Protein AF-A0A7C5JAB8-F1 (afdb_monomer)

Sequence (310 aa):
MENQEQNNRRLWYIRRRGQIEGPFPQGLISRHILLGRIAEDDELSFDLVTWHPRDAFPELVPAVMQGEVTDRQAAERLEAARRWADERTGGDRRQGDGMVAQDRRRGRDRRRGSQSGRPPRTTPEALPDGGAGQGGRRWAWVLIPPALLLGGILVAVMKPGDETAAVIDCDSPPRAGIDWSNCFKEGVDLRGADLRGARMRNMRLTAARLGQARLRGTDLSYSELAVASLAGADLRDGVLVGAGLRGADLRSADLRGANLAYADLRGARLAGADLRGAVLGSAIWTDGRYCAPRSVGSCVFSAPPPRDRL

Structure (mmCIF, N/CA/C/O backbone):
data_AF-A0A7C5JAB8-F1
#
_entry.id   AF-A0A7C5JAB8-F1
#
loop_
_atom_site.group_PDB
_atom_site.id
_atom_site.type_symbol
_atom_site.label_atom_id
_atom_site.label_alt_id
_atom_site.label_comp_id
_atom_site.label_asym_id
_atom_site.label_entity_id
_atom_site.label_seq_id
_atom_site.pdbx_PDB_ins_code
_atom_site.Cartn_x
_atom_site.Cartn_y
_atom_site.Cartn_z
_atom_site.occupancy
_atom_site.B_iso_or_equiv
_atom_site.auth_seq_id
_atom_site.auth_comp_id
_atom_site.auth_asym_id
_atom_site.auth_atom_id
_atom_site.pdbx_PDB_model_num
ATOM 1 N N . MET A 1 1 ? 3.863 27.545 22.869 1.00 47.03 1 MET A N 1
ATOM 2 C CA . MET A 1 1 ? 3.784 26.817 21.580 1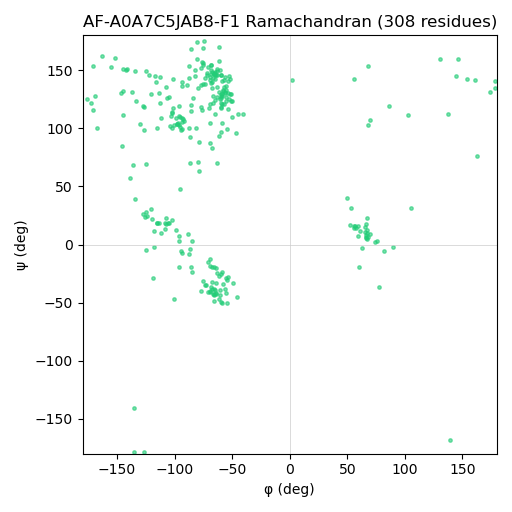.00 47.03 1 MET A CA 1
ATOM 3 C C . MET A 1 1 ? 4.700 25.594 21.560 1.00 47.03 1 MET A C 1
ATOM 5 O O . MET A 1 1 ? 4.272 24.560 21.075 1.00 47.03 1 MET A O 1
ATOM 9 N N . GLU A 1 2 ? 5.875 25.654 22.193 1.00 42.19 2 GLU A N 1
ATOM 10 C CA . GLU A 1 2 ? 6.845 24.544 22.286 1.00 42.19 2 GLU A CA 1
ATOM 11 C C . GLU A 1 2 ? 6.286 23.254 22.936 1.00 42.19 2 GLU A C 1
ATOM 13 O O . GLU A 1 2 ? 6.584 22.151 22.487 1.00 42.19 2 GLU A O 1
ATOM 18 N N . ASN A 1 3 ? 5.379 23.373 23.916 1.00 52.41 3 ASN A N 1
ATOM 19 C CA . ASN A 1 3 ? 4.801 22.216 24.618 1.00 52.41 3 ASN A CA 1
ATOM 20 C C . ASN A 1 3 ? 3.752 21.440 23.785 1.00 52.41 3 ASN A C 1
ATOM 22 O O . ASN A 1 3 ? 3.649 20.224 23.896 1.00 52.41 3 ASN A O 1
ATOM 26 N N . GLN A 1 4 ? 2.994 22.112 22.904 1.00 47.97 4 GLN A N 1
ATOM 27 C CA . GLN A 1 4 ? 2.027 21.435 22.021 1.00 47.97 4 GLN A CA 1
ATOM 28 C C . GLN A 1 4 ? 2.727 20.667 20.899 1.00 47.97 4 GLN A C 1
ATOM 30 O O . GLN A 1 4 ? 2.278 19.591 20.521 1.00 47.97 4 GLN A O 1
ATOM 35 N N . GLU A 1 5 ? 3.841 21.189 20.389 1.00 46.97 5 GLU A N 1
ATOM 36 C CA . GLU A 1 5 ? 4.607 20.548 19.320 1.00 46.97 5 GLU A CA 1
ATOM 37 C C . GLU A 1 5 ? 5.374 19.315 19.826 1.00 46.97 5 GLU A C 1
ATOM 39 O O . GLU A 1 5 ? 5.444 18.304 19.127 1.00 46.97 5 GLU A O 1
ATOM 44 N N . GLN A 1 6 ? 5.866 19.351 21.071 1.00 51.69 6 GLN A N 1
ATOM 45 C CA . GLN A 1 6 ? 6.437 18.179 21.742 1.00 51.69 6 GLN A CA 1
ATOM 46 C C . GLN A 1 6 ? 5.375 17.129 22.093 1.00 51.69 6 GLN A C 1
ATOM 48 O O . GLN A 1 6 ? 5.609 15.941 21.873 1.00 51.69 6 GLN A O 1
ATOM 53 N N . ASN A 1 7 ? 4.192 17.540 22.567 1.00 51.44 7 ASN A N 1
ATOM 54 C CA . ASN A 1 7 ? 3.118 16.594 22.888 1.00 51.44 7 ASN A CA 1
ATOM 55 C C . ASN A 1 7 ? 2.568 15.909 21.623 1.00 51.44 7 ASN A C 1
ATOM 57 O O . ASN A 1 7 ? 2.377 14.701 21.603 1.00 51.44 7 ASN A O 1
ATOM 61 N N . ASN A 1 8 ? 2.448 16.642 20.511 1.00 54.84 8 ASN A N 1
ATOM 62 C CA . ASN A 1 8 ? 1.972 16.092 19.237 1.00 54.84 8 ASN A CA 1
ATOM 63 C C . ASN A 1 8 ? 2.982 15.143 18.551 1.00 54.84 8 ASN A C 1
ATOM 65 O O . ASN A 1 8 ? 2.622 14.406 17.633 1.00 54.84 8 ASN A O 1
ATOM 69 N N . ARG A 1 9 ? 4.250 15.155 18.991 1.00 59.91 9 ARG A N 1
ATOM 70 C CA . ARG A 1 9 ? 5.288 14.181 18.605 1.00 59.91 9 ARG A CA 1
ATOM 71 C C . ARG A 1 9 ? 5.306 12.941 19.495 1.00 59.91 9 ARG A C 1
ATOM 73 O O . ARG A 1 9 ? 6.034 12.000 19.186 1.00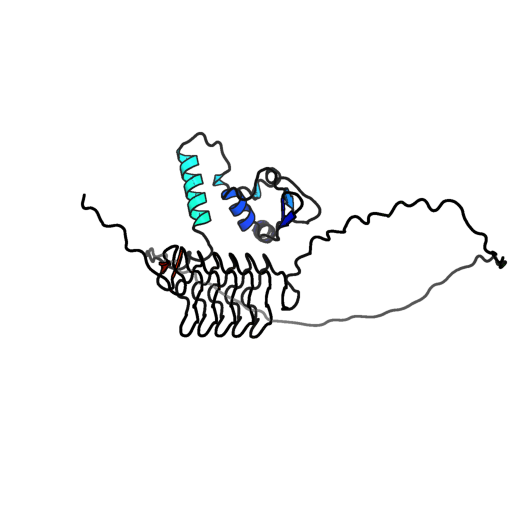 59.91 9 ARG A O 1
ATOM 80 N N . ARG A 1 10 ? 4.539 12.934 20.588 1.00 72.31 10 ARG A N 1
ATOM 81 C CA . ARG A 1 10 ? 4.451 11.789 21.486 1.00 72.31 10 ARG A CA 1
ATOM 82 C C . ARG A 1 10 ? 3.784 10.630 20.753 1.00 72.31 10 ARG A C 1
ATOM 84 O O . ARG A 1 10 ? 2.727 10.781 20.132 1.00 72.31 10 ARG A O 1
ATOM 91 N N . LEU A 1 11 ? 4.462 9.493 20.799 1.00 78.25 11 LEU A N 1
ATOM 92 C CA . LEU A 1 11 ? 4.010 8.240 20.227 1.00 78.25 11 LEU A CA 1
ATOM 93 C C . LEU A 1 11 ? 3.281 7.433 21.297 1.00 78.25 11 LEU A C 1
ATOM 95 O O . LEU A 1 11 ? 3.693 7.414 22.453 1.00 78.25 11 LEU A O 1
ATOM 99 N N . TRP A 1 12 ? 2.194 6.794 20.891 1.00 85.19 12 TRP A N 1
ATOM 100 C CA . TRP A 1 12 ? 1.253 6.118 21.771 1.00 85.19 12 TRP A CA 1
ATOM 101 C C . TRP A 1 12 ? 1.062 4.666 21.354 1.00 85.19 12 TRP A C 1
ATOM 103 O O . TRP A 1 12 ? 1.101 4.334 20.174 1.00 85.19 12 TRP A O 1
ATOM 113 N N . TYR A 1 13 ? 0.795 3.814 22.324 1.00 85.00 13 TYR A N 1
ATOM 114 C CA . TYR A 1 13 ? 0.565 2.390 22.175 1.00 85.00 13 TYR A CA 1
ATOM 115 C C . TYR A 1 13 ? -0.806 2.056 22.749 1.00 85.00 13 TYR A C 1
ATOM 117 O O . TYR A 1 13 ? -1.238 2.677 23.719 1.00 85.00 13 TYR A O 1
ATOM 125 N N . ILE A 1 14 ? -1.478 1.086 22.143 1.00 86.44 14 ILE A N 1
ATOM 126 C CA . ILE A 1 14 ? -2.784 0.578 22.557 1.00 86.44 14 ILE A CA 1
ATOM 127 C C . ILE A 1 14 ? -2.576 -0.862 23.012 1.00 86.44 14 ILE A C 1
ATOM 129 O O . ILE A 1 14 ? -1.968 -1.643 22.286 1.00 86.44 14 ILE A O 1
ATOM 133 N N . ARG A 1 15 ? -3.080 -1.235 24.186 1.00 87.44 15 ARG A N 1
ATOM 134 C CA . ARG A 1 15 ? -3.106 -2.614 24.666 1.00 87.44 15 ARG A CA 1
ATOM 135 C C . ARG A 1 15 ? -4.544 -3.098 24.737 1.00 87.44 15 ARG A C 1
ATOM 137 O O . ARG A 1 15 ? -5.361 -2.522 25.447 1.00 87.44 15 ARG A O 1
ATOM 144 N N . ARG A 1 16 ? -4.830 -4.180 24.014 1.00 84.31 16 ARG A N 1
ATOM 145 C CA . ARG A 1 16 ? -6.141 -4.832 23.960 1.00 84.31 16 ARG A CA 1
ATOM 146 C C . ARG A 1 16 ? -5.965 -6.333 24.102 1.00 84.31 16 ARG A C 1
ATOM 148 O O . ARG A 1 16 ? -5.281 -6.955 23.295 1.00 84.31 16 ARG A O 1
ATOM 155 N N . ARG A 1 17 ? -6.620 -6.938 25.100 1.00 82.12 17 ARG A N 1
ATOM 156 C CA . ARG A 1 17 ? -6.617 -8.404 25.312 1.00 82.12 17 ARG A CA 1
ATOM 157 C C . ARG A 1 17 ? -5.202 -9.013 25.303 1.00 82.12 17 ARG A C 1
ATOM 159 O O . ARG A 1 17 ? -4.983 -10.074 24.728 1.00 82.12 17 ARG A O 1
ATOM 166 N N . GLY A 1 18 ? -4.237 -8.314 25.904 1.00 75.88 18 GLY A N 1
ATOM 167 C CA . GLY A 1 18 ? -2.835 -8.741 25.978 1.00 75.88 18 GLY A CA 1
ATOM 168 C C . GLY A 1 18 ? -1.981 -8.447 24.736 1.00 75.88 18 GLY A C 1
ATOM 169 O O . GLY A 1 18 ? -0.773 -8.642 24.791 1.00 75.88 18 GLY A O 1
ATOM 170 N N . GLN A 1 19 ? -2.557 -7.935 23.646 1.00 70.56 19 GLN A N 1
ATOM 171 C CA . GLN A 1 19 ? -1.809 -7.505 22.460 1.00 70.56 19 GLN A CA 1
ATOM 172 C C . GLN A 1 19 ? -1.500 -6.012 22.536 1.00 70.56 19 GLN A C 1
ATOM 174 O O . GLN A 1 19 ? -2.377 -5.229 22.896 1.00 70.56 19 GLN A O 1
ATOM 179 N N . ILE A 1 20 ? -0.268 -5.628 22.194 1.00 80.12 20 ILE A N 1
ATOM 180 C CA . ILE A 1 20 ? 0.176 -4.231 22.136 1.00 80.12 20 ILE A CA 1
ATOM 181 C C . ILE A 1 20 ? 0.311 -3.811 20.669 1.00 80.12 20 ILE A C 1
ATOM 183 O O . ILE A 1 20 ? 1.023 -4.447 19.896 1.00 80.12 20 ILE A O 1
ATOM 187 N N . GLU A 1 21 ? -0.348 -2.717 20.302 1.00 73.81 21 GLU A N 1
ATOM 188 C CA . GLU A 1 21 ? -0.324 -2.103 18.978 1.00 73.81 21 GLU A CA 1
ATOM 189 C C . GLU A 1 21 ? 0.266 -0.688 19.057 1.00 73.81 21 GLU A C 1
ATOM 191 O O . GLU A 1 21 ? 0.043 0.040 20.023 1.00 73.81 21 GLU A O 1
ATOM 196 N N . GLY A 1 22 ? 1.008 -0.270 18.033 1.00 78.75 22 GLY A N 1
ATOM 197 C CA . GLY A 1 22 ? 1.635 1.052 17.953 1.00 78.75 22 GLY A CA 1
ATOM 198 C C . GLY A 1 22 ? 3.052 0.975 17.379 1.00 78.75 22 GLY A C 1
ATOM 199 O O . GLY A 1 22 ? 3.429 -0.072 16.849 1.00 78.75 22 GLY A O 1
ATOM 200 N N . PRO A 1 23 ? 3.844 2.058 17.468 1.00 76.62 23 PRO A N 1
ATOM 201 C CA . PRO A 1 23 ? 3.477 3.378 17.982 1.00 76.62 23 PRO A CA 1
ATOM 202 C C . PRO A 1 23 ? 2.583 4.181 17.023 1.00 76.62 23 PRO A C 1
ATOM 204 O O . PRO A 1 23 ? 2.788 4.202 15.812 1.00 76.62 23 PRO A O 1
ATOM 207 N N . PHE A 1 24 ? 1.638 4.936 17.571 1.00 77.44 24 PHE A N 1
ATOM 208 C CA . PHE A 1 24 ? 0.733 5.817 16.843 1.00 77.44 24 PHE A CA 1
ATOM 209 C C . PHE A 1 24 ? 0.968 7.283 17.228 1.00 77.44 24 PHE A C 1
ATOM 211 O O . PHE A 1 24 ? 1.133 7.591 18.408 1.00 77.44 24 PHE A O 1
ATOM 218 N N . PRO A 1 25 ? 0.939 8.229 16.274 1.00 77.75 25 PRO A N 1
ATOM 219 C CA . PRO A 1 25 ? 0.939 9.644 16.615 1.00 77.75 25 PRO A CA 1
ATOM 220 C C . PRO A 1 25 ? -0.365 10.000 17.334 1.00 77.75 25 PRO A C 1
ATOM 222 O O . PRO A 1 25 ? -1.429 9.481 16.986 1.00 77.75 25 PRO A O 1
ATOM 225 N N . GLN A 1 26 ? -0.299 10.942 18.276 1.00 81.69 26 GLN A N 1
ATOM 226 C CA . GLN A 1 26 ? -1.448 11.388 19.074 1.00 81.69 26 GLN A CA 1
ATOM 227 C C . GLN A 1 26 ? -2.712 11.651 18.235 1.00 81.69 26 GLN A C 1
ATOM 229 O O . GLN A 1 26 ? -3.791 11.165 18.564 1.00 81.69 26 GLN A O 1
ATOM 234 N N . GLY A 1 27 ? -2.587 12.344 17.097 1.00 78.56 27 GLY A N 1
ATOM 235 C CA . GLY A 1 27 ? -3.735 12.637 16.229 1.00 78.56 27 GLY A CA 1
ATOM 236 C C . GLY A 1 27 ? -4.438 11.397 15.654 1.00 78.56 27 GLY A C 1
ATOM 237 O O . GLY A 1 27 ? -5.638 11.447 15.381 1.00 78.56 27 GLY A O 1
ATOM 238 N N . LEU A 1 28 ? -3.723 10.278 15.486 1.00 77.69 28 LEU A N 1
ATOM 239 C CA . LEU A 1 28 ? -4.319 9.016 15.047 1.00 77.69 28 LEU A CA 1
ATOM 240 C C . LEU A 1 28 ? -5.062 8.324 16.195 1.00 77.69 28 LEU A C 1
ATOM 242 O O . LEU A 1 28 ? -6.171 7.845 15.967 1.00 77.69 28 LEU A O 1
ATOM 246 N N . ILE A 1 29 ? -4.513 8.357 17.415 1.00 85.06 29 ILE A N 1
ATOM 247 C CA . ILE A 1 29 ? -5.204 7.878 18.621 1.00 85.06 29 ILE A CA 1
ATOM 248 C C . ILE A 1 29 ? -6.508 8.646 18.829 1.00 85.06 29 ILE A C 1
ATOM 250 O O . ILE A 1 29 ? -7.571 8.034 18.902 1.00 85.06 29 ILE A O 1
ATOM 254 N N . SER A 1 30 ? -6.462 9.981 18.799 1.00 86.19 30 SER A N 1
ATOM 255 C CA . SER A 1 30 ? -7.660 10.822 18.912 1.00 86.19 30 SER A CA 1
ATOM 256 C C . SER A 1 30 ? -8.710 10.489 17.851 1.00 86.19 30 SER A C 1
ATOM 258 O O . SER A 1 30 ? -9.907 10.454 18.134 1.00 86.19 30 SER A O 1
ATOM 260 N N . ARG A 1 31 ? -8.279 10.187 16.619 1.00 80.62 31 ARG A N 1
ATOM 261 C CA . ARG A 1 31 ? -9.179 9.744 15.547 1.00 80.62 31 ARG A CA 1
ATOM 262 C C . ARG A 1 31 ? -9.750 8.348 15.808 1.00 80.62 31 ARG A C 1
ATOM 264 O O . ARG A 1 31 ? -10.914 8.113 15.504 1.00 80.62 31 ARG A O 1
ATOM 271 N N . HIS A 1 32 ? -8.963 7.409 16.325 1.00 84.50 32 HIS A N 1
ATOM 272 C CA . HIS A 1 32 ? -9.449 6.070 16.667 1.00 84.50 32 HIS A CA 1
ATOM 273 C C . HIS A 1 32 ? -10.465 6.107 17.809 1.00 84.50 32 HIS A C 1
ATOM 275 O O . HIS A 1 32 ? -11.484 5.425 17.708 1.00 84.50 32 HIS A O 1
ATOM 281 N N . ILE A 1 33 ? -10.259 6.967 18.809 1.00 85.94 33 ILE A N 1
ATOM 282 C CA . ILE A 1 33 ? -11.254 7.260 19.850 1.00 85.94 33 ILE A CA 1
ATOM 283 C C . ILE A 1 33 ? -12.531 7.826 19.208 1.00 85.94 33 ILE A C 1
ATOM 285 O O . ILE A 1 33 ? -13.616 7.291 19.427 1.00 85.94 33 ILE A O 1
ATOM 289 N N . LEU A 1 34 ? -12.412 8.836 18.331 1.00 84.62 34 LEU A N 1
ATOM 290 C CA . LEU A 1 34 ? -13.565 9.450 17.649 1.00 84.62 34 LEU A CA 1
ATOM 291 C C . LEU A 1 34 ? -14.429 8.431 16.894 1.00 84.62 34 LEU A C 1
ATOM 293 O O . LEU A 1 34 ? -15.661 8.501 16.915 1.00 84.62 34 LEU A O 1
ATOM 297 N N . LEU A 1 35 ? -13.767 7.498 16.210 1.00 80.38 35 LEU A N 1
ATOM 298 C CA . LEU A 1 35 ? -14.390 6.472 15.378 1.00 80.38 35 LEU A CA 1
ATOM 299 C C . LEU A 1 35 ? -14.820 5.227 16.171 1.00 80.38 35 LEU A C 1
ATOM 301 O O . LEU A 1 35 ? -15.286 4.271 15.559 1.00 80.38 35 LEU A O 1
ATOM 305 N N . GLY A 1 36 ? -14.653 5.213 17.500 1.00 82.31 36 GLY A N 1
ATOM 306 C CA . GLY A 1 36 ? -15.005 4.071 18.353 1.00 82.31 36 GLY A CA 1
ATOM 307 C C . GLY A 1 36 ? -14.142 2.829 18.113 1.00 82.31 36 GLY A C 1
ATOM 308 O O . GLY A 1 36 ? -14.572 1.715 18.384 1.00 82.31 36 GLY A O 1
ATOM 309 N N . ARG A 1 37 ? -12.937 3.006 17.558 1.00 82.12 37 ARG A N 1
ATOM 310 C CA . ARG A 1 37 ? -11.980 1.920 17.291 1.00 82.12 37 ARG A CA 1
ATOM 311 C C . ARG A 1 37 ? -11.114 1.598 18.498 1.00 82.12 37 ARG A C 1
ATOM 313 O O . ARG A 1 37 ? -10.539 0.518 18.514 1.00 82.12 37 ARG A O 1
ATOM 320 N N . ILE A 1 38 ? -11.019 2.526 19.450 1.00 84.94 38 ILE A N 1
ATOM 321 C CA . ILE A 1 38 ? -10.474 2.301 20.791 1.00 84.94 38 ILE A CA 1
ATOM 322 C C . ILE A 1 38 ? -11.672 2.184 21.732 1.00 84.94 38 ILE A C 1
ATOM 324 O O . ILE A 1 38 ? -12.451 3.132 21.875 1.00 84.94 38 ILE A O 1
ATOM 328 N N . ALA A 1 39 ? -11.851 0.992 22.284 1.00 80.44 39 ALA A N 1
ATOM 329 C CA . ALA A 1 39 ? -12.910 0.645 23.212 1.00 80.44 39 ALA A CA 1
ATOM 330 C C . ALA A 1 39 ? -12.626 1.219 24.612 1.00 80.44 39 ALA A C 1
ATOM 332 O O . ALA A 1 39 ? -11.546 1.744 24.876 1.00 80.44 39 ALA A O 1
ATOM 333 N N . GLU A 1 40 ? -13.618 1.161 25.500 1.00 78.19 40 GLU A N 1
ATOM 334 C CA . GLU A 1 40 ? -13.479 1.626 26.892 1.00 78.19 40 GLU A CA 1
ATOM 335 C C . GLU A 1 40 ? -12.443 0.808 27.679 1.00 78.19 40 GLU A C 1
ATOM 337 O O . GLU A 1 40 ? -11.771 1.339 28.557 1.00 78.19 40 GLU A O 1
ATOM 342 N N . ASP A 1 41 ? -12.318 -0.484 27.365 1.00 82.31 41 ASP A N 1
ATOM 343 C CA . ASP A 1 41 ? -11.427 -1.442 28.026 1.00 82.31 41 ASP A CA 1
ATOM 344 C C . ASP A 1 41 ? -10.005 -1.464 27.447 1.00 82.31 41 ASP A C 1
ATOM 346 O O . ASP A 1 41 ? -9.143 -2.173 27.965 1.00 82.31 41 ASP A O 1
ATOM 350 N N . ASP A 1 42 ? -9.748 -0.694 26.389 1.00 86.25 42 ASP A N 1
ATOM 351 C CA . ASP A 1 42 ? -8.407 -0.562 25.836 1.00 86.25 42 ASP A CA 1
ATOM 352 C C . ASP A 1 42 ? -7.540 0.339 26.716 1.00 86.25 42 ASP A C 1
ATOM 354 O O . ASP A 1 42 ? -7.942 1.423 27.153 1.00 86.25 42 ASP A O 1
ATOM 358 N N . GLU A 1 43 ? -6.295 -0.078 26.906 1.00 91.44 43 GLU A N 1
ATOM 359 C CA . GLU A 1 43 ? -5.318 0.688 27.664 1.00 91.44 43 GLU A CA 1
ATOM 360 C C . GLU A 1 43 ? -4.371 1.415 26.717 1.00 91.44 43 GLU A C 1
ATOM 362 O O . GLU A 1 43 ? -3.957 0.892 25.685 1.00 91.44 43 GLU A O 1
ATOM 367 N N . LEU A 1 44 ? -3.999 2.634 27.081 1.00 90.31 44 LEU A N 1
ATOM 368 C CA . LEU A 1 44 ? -3.071 3.468 26.345 1.00 90.31 44 LEU A CA 1
ATOM 369 C C . LEU A 1 44 ? -1.789 3.656 27.154 1.00 90.31 44 LEU A C 1
ATOM 371 O O . LEU A 1 44 ? -1.809 3.779 28.381 1.00 90.31 44 LEU A O 1
ATOM 375 N N . SER A 1 45 ? -0.669 3.704 26.447 1.00 87.00 45 SER A N 1
ATOM 376 C CA . SER A 1 45 ? 0.644 4.000 27.014 1.00 87.00 45 SER A CA 1
ATOM 377 C C . SER A 1 45 ? 1.449 4.848 26.039 1.00 87.00 45 SER A C 1
ATOM 379 O O . SER A 1 45 ? 1.278 4.738 24.830 1.00 87.00 45 SER A O 1
ATOM 381 N N . PHE A 1 46 ? 2.347 5.689 26.536 1.00 83.94 46 PHE A N 1
ATOM 382 C CA . PHE A 1 46 ? 3.330 6.404 25.712 1.00 83.94 46 PHE A CA 1
ATOM 383 C C . PHE A 1 46 ? 4.778 6.027 26.066 1.00 83.94 46 PHE A C 1
ATOM 385 O O . PHE A 1 46 ? 5.711 6.523 25.436 1.00 83.94 46 PHE A O 1
ATOM 392 N N . ASP A 1 47 ? 4.970 5.162 27.066 1.00 81.56 47 ASP A N 1
ATOM 393 C CA . ASP A 1 47 ? 6.270 4.734 27.597 1.00 81.56 47 ASP A CA 1
ATOM 394 C C . ASP A 1 47 ? 6.455 3.202 27.596 1.00 81.56 47 ASP A C 1
ATOM 396 O O . ASP A 1 47 ? 7.542 2.734 27.920 1.00 81.56 47 ASP A O 1
ATOM 400 N N . LEU A 1 48 ? 5.420 2.431 27.221 1.00 75.69 48 LEU A N 1
ATOM 401 C CA . LEU A 1 48 ? 5.329 0.959 27.258 1.00 75.69 48 LEU A CA 1
ATOM 402 C C . LEU A 1 48 ? 5.414 0.323 28.657 1.00 75.69 48 LEU A C 1
ATOM 404 O O . LEU A 1 48 ? 5.246 -0.892 28.787 1.00 75.69 48 LEU A O 1
ATOM 408 N N . VAL A 1 49 ? 5.628 1.119 29.701 1.00 79.94 49 VAL A N 1
ATOM 409 C CA . VAL A 1 49 ? 5.770 0.661 31.089 1.00 79.94 49 VAL A CA 1
ATOM 410 C C . VAL A 1 49 ? 4.465 0.877 31.840 1.00 79.94 49 VAL A C 1
ATOM 412 O O . VAL A 1 49 ? 3.964 -0.030 32.506 1.00 79.94 49 VAL A O 1
ATOM 415 N N . THR A 1 50 ? 3.889 2.065 31.693 1.00 88.31 50 THR A N 1
ATOM 416 C CA . THR A 1 50 ? 2.698 2.495 32.411 1.00 88.31 50 THR A CA 1
ATOM 417 C C . THR A 1 50 ? 1.500 2.452 31.476 1.00 88.31 50 THR A C 1
ATOM 419 O O . THR A 1 50 ? 1.525 3.028 30.388 1.00 88.31 50 THR A O 1
ATOM 422 N N . TRP A 1 51 ? 0.443 1.765 31.900 1.00 89.50 51 TRP A N 1
ATOM 423 C CA . TRP A 1 51 ? -0.767 1.553 31.114 1.00 89.50 51 TRP A CA 1
ATOM 424 C C . TRP A 1 51 ? -1.956 2.138 31.854 1.00 89.50 51 TRP A C 1
ATOM 426 O O . TRP A 1 51 ? -2.153 1.864 33.039 1.00 89.50 51 TRP A O 1
ATOM 436 N N . HIS A 1 52 ? -2.731 2.954 31.153 1.00 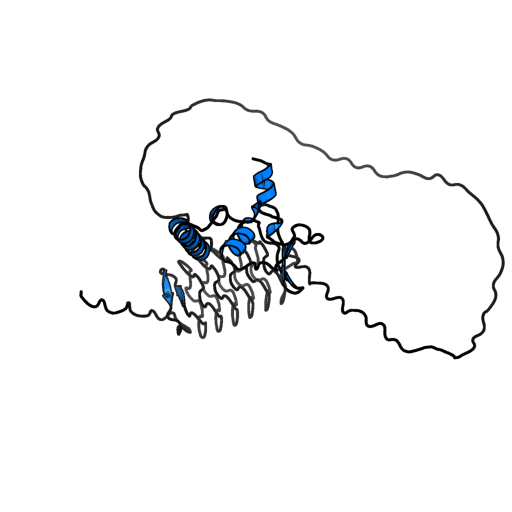91.06 52 HIS A N 1
ATOM 437 C CA . HIS A 1 52 ? -3.901 3.606 31.718 1.00 91.06 52 HIS A CA 1
ATOM 438 C C . HIS A 1 52 ? -5.086 3.497 30.758 1.00 91.06 52 HIS A C 1
ATOM 440 O O . HIS A 1 52 ? -4.881 3.490 29.545 1.00 91.06 52 HIS A O 1
ATOM 446 N N . PRO A 1 53 ? -6.329 3.447 31.261 1.00 89.00 53 PRO A N 1
ATOM 447 C CA . PRO A 1 53 ? -7.505 3.517 30.401 1.00 89.00 53 PRO A CA 1
ATOM 448 C C . PRO A 1 53 ? -7.538 4.849 29.645 1.00 89.00 53 PRO A C 1
ATOM 450 O O . PRO A 1 53 ? -6.953 5.844 30.087 1.00 89.00 53 PRO A O 1
ATOM 453 N N . ARG A 1 54 ? -8.263 4.898 28.522 1.00 82.12 54 ARG A N 1
ATOM 454 C CA . ARG A 1 54 ? -8.352 6.108 27.683 1.00 82.12 54 ARG A CA 1
ATOM 455 C C . ARG A 1 54 ? -8.800 7.364 28.451 1.00 82.12 54 ARG A C 1
ATOM 457 O O . ARG A 1 54 ? -8.368 8.464 28.121 1.00 82.12 54 ARG A O 1
ATOM 464 N N . ASP A 1 55 ? -9.623 7.195 29.486 1.00 82.69 55 ASP A N 1
ATOM 465 C CA . ASP A 1 55 ? -10.182 8.291 30.288 1.00 82.69 55 ASP A CA 1
ATOM 466 C C . ASP A 1 55 ? -9.123 9.000 31.145 1.00 82.69 55 ASP A C 1
ATOM 468 O O . ASP A 1 55 ? -9.318 10.143 31.555 1.00 82.69 55 ASP A O 1
ATOM 472 N N . ALA A 1 56 ? -7.970 8.361 31.373 1.00 85.81 56 ALA A N 1
ATOM 473 C CA . ALA A 1 56 ? -6.829 8.991 32.032 1.00 85.81 56 ALA A CA 1
ATOM 474 C C . ALA A 1 56 ? -6.167 10.083 31.171 1.00 85.81 56 ALA A C 1
ATOM 476 O O . ALA A 1 56 ? -5.353 10.849 31.684 1.00 85.81 56 ALA A O 1
ATOM 477 N N . PHE A 1 57 ? -6.517 10.163 29.881 1.00 86.19 57 PHE A N 1
ATOM 478 C CA . PHE A 1 57 ? -5.924 11.075 28.905 1.00 86.19 57 PHE A CA 1
ATOM 479 C C . PHE A 1 57 ? -6.995 11.934 28.209 1.00 86.19 57 PHE A C 1
ATOM 481 O O . PHE A 1 57 ? -7.258 11.767 27.009 1.00 86.19 57 PHE A O 1
ATOM 488 N N . PRO A 1 58 ? -7.636 12.878 28.923 1.00 81.62 58 PRO A N 1
ATOM 489 C CA . PRO A 1 58 ? -8.675 13.739 28.353 1.00 81.62 58 PRO A CA 1
ATOM 490 C C . PRO A 1 58 ? -8.186 14.569 27.153 1.00 81.62 58 PRO A C 1
ATOM 492 O O . PRO A 1 58 ? -8.981 14.933 26.288 1.00 81.62 58 PRO A O 1
ATOM 495 N N . GLU A 1 59 ? -6.880 14.827 27.040 1.00 81.81 59 GLU A N 1
ATOM 496 C CA . GLU A 1 59 ? -6.254 15.498 25.899 1.00 81.81 59 GLU A CA 1
ATOM 497 C C . GLU A 1 59 ? -6.282 14.688 24.592 1.00 81.81 59 GLU A C 1
ATOM 499 O O . GLU A 1 59 ? -6.095 15.255 23.511 1.00 81.81 59 GLU A O 1
ATOM 504 N N . LEU A 1 60 ? -6.490 13.369 24.666 1.00 81.94 60 LEU A N 1
ATOM 505 C CA . LEU A 1 60 ? -6.642 12.505 23.494 1.00 81.94 60 LEU A CA 1
ATOM 506 C C . LEU A 1 60 ? -8.079 12.490 22.982 1.00 81.94 60 LEU A C 1
ATOM 508 O O . LEU A 1 60 ? -8.294 12.215 21.799 1.00 81.94 60 LEU A O 1
ATOM 512 N N . VAL A 1 61 ? -9.047 12.800 23.843 1.00 82.06 61 VAL A N 1
ATOM 513 C CA . VAL A 1 61 ? -10.468 12.815 23.505 1.00 82.06 61 VAL A CA 1
ATOM 514 C C . VAL A 1 61 ? -10.776 14.089 22.711 1.00 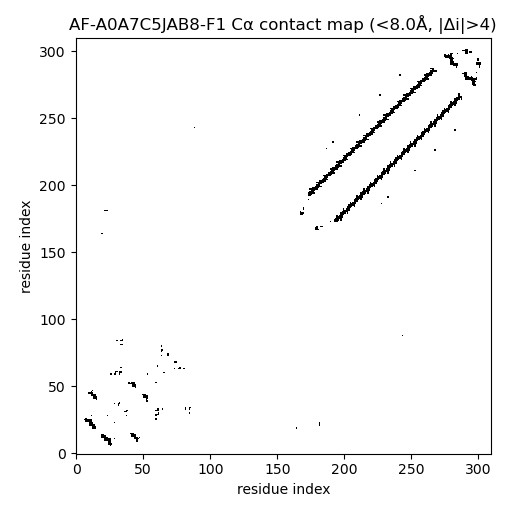82.06 61 VAL A C 1
ATOM 516 O O . VAL A 1 61 ? -10.607 15.192 23.231 1.00 82.06 61 VAL A O 1
ATOM 519 N N . PRO A 1 62 ? -11.237 13.990 21.450 1.00 78.00 62 PRO A N 1
ATOM 520 C CA . PRO A 1 62 ? -11.564 15.165 20.650 1.00 78.00 62 PRO A CA 1
ATOM 521 C C . PRO A 1 62 ? -12.611 16.054 21.326 1.00 78.00 62 PRO A C 1
ATOM 523 O O . PRO A 1 62 ? -13.605 15.553 21.844 1.00 78.00 62 PRO A O 1
ATOM 526 N N . ALA A 1 63 ? -12.458 17.377 21.218 1.00 77.50 63 ALA A N 1
ATOM 527 C CA . ALA A 1 63 ? -13.373 18.345 21.834 1.00 77.50 63 ALA A CA 1
ATOM 528 C C . ALA A 1 63 ? -14.851 18.156 21.434 1.00 77.50 63 ALA A C 1
ATOM 530 O O . ALA A 1 63 ? -15.741 18.438 22.222 1.00 77.50 63 ALA A O 1
ATOM 531 N N . VAL A 1 64 ? -15.131 17.626 20.235 1.00 74.75 64 VAL A N 1
ATOM 532 C CA . VAL A 1 64 ? -16.504 17.313 19.784 1.00 74.75 64 VAL A CA 1
ATOM 533 C C . VAL A 1 64 ? -17.192 16.225 20.623 1.00 74.75 64 VAL A C 1
ATOM 535 O O . VAL A 1 64 ? -18.413 16.128 20.607 1.00 74.75 64 VAL A O 1
ATOM 538 N N . MET A 1 65 ? -16.423 15.411 21.349 1.00 71.62 65 MET A N 1
ATOM 539 C CA . MET A 1 65 ? -16.933 14.402 22.281 1.00 71.62 65 MET A CA 1
ATOM 540 C C . MET A 1 65 ? -17.041 14.921 23.721 1.00 71.62 65 MET A C 1
ATOM 542 O O . MET A 1 65 ? -17.551 14.212 24.580 1.00 71.62 65 MET A O 1
ATOM 546 N N . GLN A 1 66 ? -16.549 16.130 24.002 1.00 69.81 66 GLN A N 1
ATOM 547 C CA . GLN A 1 66 ? -16.560 16.716 25.338 1.00 69.81 66 GLN A CA 1
ATOM 548 C C . GLN A 1 66 ? -17.842 17.551 25.510 1.00 69.81 66 GLN A C 1
ATOM 550 O O . GLN A 1 66 ? -17.967 18.628 24.929 1.00 69.81 66 GLN A O 1
ATOM 555 N N . GLY A 1 67 ? -18.812 17.048 26.281 1.00 64.94 67 GLY A N 1
ATOM 556 C CA . GLY A 1 67 ? -20.069 17.741 26.602 1.00 64.94 67 GLY A CA 1
ATOM 557 C C . GLY A 1 67 ? -21.263 16.792 26.755 1.00 64.94 67 GLY A C 1
ATOM 558 O O . GLY A 1 67 ? -21.233 15.665 26.265 1.00 64.94 67 GLY A O 1
ATOM 559 N N . GLU A 1 68 ? -22.323 17.236 27.438 1.00 57.16 68 GLU A N 1
ATOM 560 C CA . GLU A 1 68 ? -23.563 16.460 27.555 1.00 57.16 68 GLU A CA 1
ATOM 561 C C . GLU A 1 68 ? -24.281 16.396 26.199 1.00 57.16 68 GLU A C 1
ATOM 563 O O . GLU A 1 68 ? -24.642 17.415 25.609 1.00 57.16 68 GLU A O 1
ATOM 568 N N . VAL A 1 69 ? -24.496 15.180 25.693 1.00 56.56 69 VAL A N 1
ATOM 569 C CA . VAL A 1 69 ? -25.259 14.916 24.463 1.00 56.56 69 VAL A CA 1
ATOM 570 C C . VAL A 1 69 ? -26.755 14.987 24.784 1.00 56.56 69 VAL A C 1
ATOM 572 O O . VAL A 1 69 ? -27.473 13.995 24.723 1.00 56.56 69 VAL A O 1
ATOM 575 N N . THR A 1 70 ? -27.224 16.158 25.203 1.00 58.28 70 THR A N 1
ATOM 576 C CA . THR A 1 70 ? -28.644 16.420 25.489 1.00 58.28 70 THR A CA 1
ATOM 577 C C . THR A 1 70 ? -29.356 17.068 24.301 1.00 58.28 70 THR A C 1
ATOM 579 O O . THR A 1 70 ? -30.570 16.932 24.166 1.00 58.28 70 THR A O 1
ATOM 582 N N . ASP A 1 71 ? -28.601 17.663 23.370 1.00 63.25 71 ASP A N 1
ATOM 583 C CA . ASP A 1 71 ? -29.127 18.339 22.184 1.00 63.25 71 ASP A CA 1
ATOM 584 C C . ASP A 1 71 ? -28.894 17.556 20.886 1.00 63.25 71 ASP A C 1
ATOM 586 O O . ASP A 1 71 ? -27.779 17.138 20.562 1.00 63.25 71 ASP A O 1
ATOM 590 N N . ARG A 1 72 ? -29.941 17.480 20.052 1.00 71.69 72 ARG A N 1
ATOM 591 C CA . ARG A 1 72 ? -29.902 16.940 18.677 1.00 71.69 72 ARG A CA 1
ATOM 592 C C . ARG A 1 72 ? -28.750 17.520 17.841 1.00 71.69 72 ARG A C 1
ATOM 594 O O . ARG A 1 72 ? -28.143 16.815 17.041 1.00 71.69 72 ARG A O 1
ATOM 601 N N . GLN A 1 73 ? -28.394 18.782 18.082 1.00 70.19 73 GLN A N 1
ATOM 602 C CA . GLN A 1 73 ? -27.282 19.453 17.406 1.00 70.19 73 GLN A CA 1
ATOM 603 C C . GLN A 1 73 ? -25.904 18.879 17.779 1.00 70.19 73 GLN A C 1
ATOM 605 O O . GLN A 1 73 ? -24.999 18.889 16.948 1.00 70.19 73 GLN A O 1
ATOM 610 N N . ALA A 1 74 ? -25.710 18.388 19.007 1.00 70.00 74 ALA A N 1
ATOM 611 C CA . ALA A 1 74 ? -24.449 17.773 19.425 1.00 70.00 74 ALA A CA 1
ATOM 612 C C . ALA A 1 74 ? -24.246 16.411 18.742 1.00 70.00 74 ALA A C 1
ATOM 614 O O . ALA A 1 74 ? -23.156 16.132 18.239 1.00 70.00 74 ALA A O 1
ATOM 615 N N . ALA A 1 75 ? -25.316 15.615 18.637 1.00 74.94 75 ALA A N 1
ATOM 616 C CA . ALA A 1 75 ? -25.309 14.349 17.904 1.00 74.94 75 ALA A CA 1
ATOM 617 C C . ALA A 1 75 ? -24.988 14.558 16.414 1.00 74.94 75 ALA A C 1
ATOM 619 O O . ALA A 1 75 ? -24.082 13.917 15.882 1.00 74.94 75 ALA A O 1
ATOM 620 N N . GLU A 1 76 ? -25.636 15.531 15.764 1.00 77.69 76 GLU A N 1
ATOM 621 C CA . GLU A 1 76 ? -25.375 15.869 14.358 1.00 77.69 76 GLU A CA 1
ATOM 622 C C . GLU A 1 76 ? -23.916 16.320 14.125 1.00 77.69 76 GLU A C 1
ATOM 624 O O . GLU A 1 76 ? -23.291 15.921 13.136 1.00 77.69 76 GLU A O 1
ATOM 629 N N . ARG A 1 77 ? -23.328 17.100 15.049 1.00 75.75 77 ARG A N 1
ATOM 630 C CA . ARG A 1 77 ? -21.909 17.512 14.991 1.00 75.75 77 ARG A CA 1
ATOM 631 C C . ARG A 1 77 ? -20.955 16.331 15.158 1.00 75.75 77 ARG A C 1
ATOM 633 O O . ARG A 1 77 ? -19.964 16.255 14.431 1.00 75.75 77 ARG A O 1
ATOM 640 N N . LEU A 1 78 ? -21.238 15.416 16.085 1.00 80.00 78 LEU A N 1
ATOM 641 C CA . LEU A 1 78 ? -20.424 14.219 16.303 1.00 80.00 78 LEU A CA 1
ATOM 642 C C . LEU A 1 78 ? -20.481 13.278 15.094 1.00 80.00 78 LEU A C 1
ATOM 644 O O . LEU A 1 78 ? -19.444 12.788 14.647 1.00 80.00 78 LEU A O 1
ATOM 648 N N . GLU A 1 79 ? -21.663 13.066 14.519 1.00 78.75 79 GLU A N 1
ATOM 649 C CA . GLU A 1 79 ? -21.835 12.278 13.295 1.00 78.75 79 GLU A CA 1
ATOM 650 C C . GLU A 1 79 ? -21.133 12.921 12.096 1.00 78.75 79 GLU A C 1
ATOM 652 O O . GLU A 1 79 ? -20.459 12.234 11.330 1.00 78.75 79 GLU A O 1
ATOM 657 N N . ALA A 1 80 ? -21.230 14.244 11.938 1.00 76.62 80 ALA A N 1
ATOM 658 C CA . ALA A 1 80 ? -20.475 14.972 10.922 1.00 76.62 80 ALA A CA 1
ATOM 659 C C . ALA A 1 80 ? -18.957 14.827 11.124 1.00 76.62 80 ALA A C 1
ATOM 661 O O . ALA A 1 80 ? -18.240 14.549 10.164 1.00 76.62 80 ALA A O 1
ATOM 662 N N . ALA A 1 81 ? -18.468 14.937 12.362 1.00 76.62 81 ALA A N 1
ATOM 663 C CA . ALA A 1 81 ? -17.055 14.755 12.683 1.00 76.62 81 ALA A CA 1
ATOM 664 C C . ALA A 1 81 ? -16.575 13.320 12.420 1.00 76.62 81 ALA A C 1
ATOM 666 O O . ALA A 1 81 ? -15.474 13.142 11.905 1.00 76.62 81 ALA A O 1
ATOM 667 N N . ARG A 1 82 ? -17.394 12.304 12.721 1.00 78.81 82 ARG A N 1
ATOM 668 C CA . ARG A 1 82 ? -17.103 10.894 12.417 1.00 78.81 82 ARG A CA 1
ATOM 669 C C . ARG A 1 82 ? -17.064 10.630 10.920 1.00 78.81 82 ARG A C 1
ATOM 671 O O . ARG A 1 82 ? -16.078 10.068 10.459 1.00 78.81 82 ARG A O 1
ATOM 678 N N . ARG A 1 83 ? -18.070 11.090 10.165 1.00 71.38 83 ARG A N 1
ATOM 679 C CA . ARG A 1 83 ? -18.092 10.998 8.694 1.00 71.38 83 ARG A CA 1
ATOM 680 C C . ARG A 1 83 ? -16.844 11.623 8.094 1.00 71.38 83 ARG A C 1
ATOM 682 O O . ARG A 1 83 ? -16.120 10.975 7.357 1.00 71.38 83 ARG A O 1
ATOM 689 N N . TRP A 1 84 ? -16.526 12.841 8.514 1.00 65.25 84 TRP A N 1
ATOM 690 C CA . TRP A 1 84 ? -15.364 13.557 8.013 1.00 65.25 84 TRP A CA 1
ATOM 691 C C . TRP A 1 84 ? -14.040 12.924 8.449 1.00 65.25 84 TRP A C 1
ATOM 693 O O . TRP A 1 84 ? -13.074 12.913 7.696 1.00 65.25 84 TRP A O 1
ATOM 703 N N . ALA A 1 85 ? -13.957 12.386 9.665 1.00 64.50 85 ALA A N 1
ATOM 704 C CA . ALA A 1 85 ? -12.789 11.638 10.100 1.00 64.50 85 ALA A CA 1
ATOM 705 C C . ALA A 1 85 ? -12.615 10.368 9.267 1.00 64.50 85 ALA A C 1
ATOM 707 O O . ALA A 1 85 ? -11.483 10.084 8.882 1.00 64.50 85 ALA A O 1
ATOM 708 N N . ASP A 1 86 ? -13.692 9.646 8.957 1.00 63.19 86 ASP A N 1
ATOM 709 C CA . ASP A 1 86 ? -13.678 8.445 8.119 1.00 63.19 86 ASP A CA 1
ATOM 710 C C . ASP A 1 86 ? -13.309 8.767 6.659 1.00 63.19 86 ASP A C 1
ATOM 712 O O . ASP A 1 86 ? -12.409 8.136 6.114 1.00 63.19 86 ASP A O 1
ATOM 716 N N . GLU A 1 87 ? -13.862 9.849 6.100 1.00 53.59 87 GLU A N 1
ATOM 717 C CA . GLU A 1 87 ? -13.530 10.412 4.777 1.00 53.59 87 GLU A CA 1
ATOM 718 C C . GLU A 1 87 ? -12.078 10.916 4.678 1.00 53.59 87 GLU A C 1
ATOM 720 O O . GLU A 1 87 ? -11.499 10.998 3.594 1.00 53.59 87 GLU A O 1
ATOM 725 N N . ARG A 1 88 ? -11.451 11.262 5.808 1.00 51.28 88 ARG A N 1
ATOM 726 C CA . ARG A 1 88 ? -10.057 11.719 5.876 1.00 51.28 88 ARG A CA 1
ATOM 727 C C . ARG A 1 88 ? -9.066 10.569 5.989 1.00 51.28 88 ARG A C 1
ATOM 729 O O . ARG A 1 88 ? -8.340 10.453 6.977 1.00 51.28 88 ARG A O 1
ATOM 736 N N . THR A 1 89 ? -8.917 9.819 4.911 1.00 44.59 89 THR A N 1
ATOM 737 C CA . THR A 1 89 ? -7.620 9.248 4.527 1.00 44.59 89 THR A CA 1
ATOM 738 C C . THR A 1 89 ? -6.782 10.342 3.846 1.00 44.59 89 THR A C 1
ATOM 740 O O . THR A 1 89 ? -6.881 10.603 2.653 1.00 44.59 89 THR A O 1
ATOM 743 N N . GLY A 1 90 ? -6.032 11.096 4.658 1.00 43.91 90 GLY A N 1
ATOM 744 C CA . GLY A 1 90 ? -4.724 11.698 4.333 1.00 43.91 90 GLY A CA 1
ATOM 745 C C . GLY A 1 90 ? -4.502 12.712 3.186 1.00 43.91 90 GLY A C 1
ATOM 746 O O . GLY A 1 90 ? -3.495 13.411 3.255 1.00 43.91 90 GLY A O 1
ATOM 747 N N . GLY A 1 91 ? -5.357 12.856 2.162 1.00 43.31 91 GLY A N 1
ATOM 748 C CA . GLY A 1 91 ? -4.941 13.490 0.889 1.00 43.31 91 GLY A CA 1
ATOM 749 C C . GLY A 1 91 ? -5.647 14.773 0.417 1.00 43.31 91 GLY A C 1
ATOM 750 O O . GLY A 1 91 ? -5.020 15.598 -0.254 1.00 43.31 91 GLY A O 1
ATOM 751 N N . ASP A 1 92 ? -6.917 14.999 0.757 1.00 42.53 92 ASP A N 1
ATOM 752 C CA . ASP A 1 92 ? -7.749 16.013 0.072 1.00 42.53 92 ASP A CA 1
ATOM 753 C C . ASP A 1 92 ? -7.810 17.392 0.768 1.00 42.53 92 ASP A C 1
ATOM 755 O O . ASP A 1 92 ? -8.869 17.982 0.937 1.00 42.53 92 ASP A O 1
ATOM 759 N N . ARG A 1 93 ? -6.662 17.970 1.171 1.00 45.56 93 ARG A N 1
ATOM 760 C CA . ARG A 1 93 ? -6.581 19.420 1.529 1.00 45.56 93 ARG A CA 1
ATOM 761 C C . ARG A 1 93 ? -5.772 20.287 0.573 1.00 45.56 93 ARG A C 1
ATOM 763 O O . ARG A 1 93 ? -5.476 21.434 0.899 1.00 45.56 93 ARG A O 1
ATOM 770 N N . ARG A 1 94 ? -5.372 19.785 -0.591 1.00 47.66 94 ARG A N 1
ATOM 771 C CA . ARG A 1 94 ? -4.702 20.635 -1.584 1.00 47.66 94 ARG A CA 1
ATOM 772 C C . ARG A 1 94 ? -5.250 20.379 -2.975 1.00 47.66 94 ARG A C 1
ATOM 774 O O . ARG A 1 94 ? -4.532 19.823 -3.798 1.00 47.66 94 ARG A O 1
ATOM 781 N N . GLN A 1 95 ? -6.505 20.776 -3.196 1.00 44.69 95 GLN A N 1
ATOM 782 C CA . GLN A 1 95 ? -6.976 21.474 -4.403 1.00 44.69 95 GLN A CA 1
ATOM 783 C C . GLN A 1 95 ? -8.491 21.748 -4.332 1.00 44.69 95 GLN A C 1
ATOM 785 O O . GLN A 1 95 ? -9.254 20.861 -3.966 1.00 44.69 95 GLN A O 1
ATOM 790 N N . GLY A 1 96 ? -8.873 22.980 -4.693 1.00 34.25 96 GLY A N 1
ATOM 791 C CA . GLY A 1 96 ? -10.238 23.531 -4.737 1.00 34.25 96 GLY A CA 1
ATOM 792 C C . GLY A 1 96 ? -10.518 24.435 -3.528 1.00 34.25 96 GLY A C 1
ATOM 793 O O . GLY A 1 96 ? -10.531 23.953 -2.406 1.00 34.25 96 GLY A O 1
ATOM 794 N N . ASP A 1 97 ? -10.687 25.750 -3.612 1.00 33.28 97 ASP A N 1
ATOM 795 C CA . ASP A 1 97 ? -10.873 26.646 -4.747 1.00 33.28 97 ASP A CA 1
ATOM 796 C C . ASP A 1 97 ? -10.415 28.056 -4.354 1.00 33.28 97 ASP A C 1
ATOM 798 O O . ASP A 1 97 ? -10.438 28.442 -3.182 1.00 33.28 97 ASP A O 1
ATOM 802 N N . GLY A 1 98 ? -9.992 28.833 -5.349 1.00 38.06 98 GLY A N 1
ATOM 803 C CA . GLY A 1 98 ? -9.743 30.254 -5.179 1.00 38.06 98 GLY A CA 1
ATOM 804 C C . GLY A 1 98 ? -11.045 30.998 -4.901 1.00 38.06 98 GLY A C 1
ATOM 805 O O . GLY A 1 98 ? -11.933 31.035 -5.746 1.00 38.06 98 GLY A O 1
ATOM 806 N N . MET A 1 99 ? -11.110 31.682 -3.761 1.00 29.64 99 MET A N 1
ATOM 807 C CA . MET A 1 99 ? -11.946 32.865 -3.629 1.00 29.64 99 MET A CA 1
ATOM 808 C C . MET A 1 99 ? -11.093 34.013 -3.104 1.00 29.64 99 MET A C 1
ATOM 810 O O . MET A 1 99 ? -10.449 33.947 -2.059 1.00 29.64 99 MET A O 1
ATOM 814 N N . VAL A 1 100 ? -11.038 35.038 -3.942 1.00 33.56 100 VAL A N 1
ATOM 815 C CA . VAL A 1 100 ? -10.315 36.291 -3.788 1.00 33.56 100 VAL A CA 1
ATOM 816 C C . VAL A 1 100 ? -10.895 37.084 -2.617 1.00 33.56 100 VAL A C 1
ATOM 818 O O . VAL A 1 100 ? -12.066 37.445 -2.641 1.00 33.56 100 VAL A O 1
ATOM 821 N N . ALA A 1 101 ? -10.053 37.455 -1.657 1.00 32.81 101 ALA A N 1
ATOM 822 C CA . ALA A 1 101 ? -10.197 38.706 -0.919 1.00 32.81 101 ALA A CA 1
ATOM 823 C C . ALA A 1 101 ? -8.793 39.236 -0.610 1.00 32.81 101 ALA A C 1
ATOM 825 O O . ALA A 1 101 ? -7.998 38.614 0.089 1.00 32.81 101 ALA A O 1
ATOM 826 N N . GLN A 1 102 ? -8.472 40.351 -1.256 1.00 36.66 102 GLN A N 1
ATOM 827 C CA . GLN A 1 102 ? -7.190 41.037 -1.204 1.00 36.66 102 GLN A CA 1
ATOM 828 C C . GLN A 1 102 ? -6.903 41.533 0.216 1.00 36.66 102 GLN A C 1
ATOM 830 O O . GLN A 1 102 ? -7.683 42.321 0.742 1.00 36.66 102 GLN A O 1
ATOM 835 N N . ASP A 1 103 ? -5.740 41.193 0.772 1.00 32.47 103 ASP A N 1
ATOM 836 C CA . ASP A 1 103 ? -5.122 42.032 1.797 1.00 32.47 103 ASP A CA 1
ATOM 837 C C . ASP A 1 103 ? -3.796 42.584 1.269 1.00 32.47 103 ASP A C 1
ATOM 839 O O . ASP A 1 103 ? -2.763 41.915 1.184 1.00 32.47 103 ASP A O 1
ATOM 843 N N . ARG A 1 104 ? -3.858 43.843 0.828 1.00 40.09 104 ARG A N 1
ATOM 844 C CA . ARG A 1 104 ? -2.686 44.685 0.622 1.00 40.09 104 ARG A CA 1
ATOM 845 C C . ARG A 1 104 ? -2.303 45.260 1.978 1.00 40.09 104 ARG A C 1
ATOM 847 O O . ARG A 1 104 ? -2.804 46.321 2.340 1.00 40.09 104 ARG A O 1
ATOM 854 N N . ARG A 1 105 ? -1.292 44.691 2.634 1.00 38.97 105 ARG A N 1
ATOM 855 C CA . ARG A 1 105 ? -0.440 45.475 3.539 1.00 38.97 105 ARG A CA 1
ATOM 856 C C . ARG A 1 105 ? 1.032 45.250 3.243 1.00 38.97 105 ARG A C 1
ATOM 858 O O . ARG A 1 105 ? 1.639 44.236 3.559 1.00 38.97 105 ARG A O 1
ATOM 865 N N . ARG A 1 106 ? 1.582 46.276 2.590 1.00 35.81 106 ARG A N 1
ATOM 866 C CA . ARG A 1 106 ? 3.006 46.587 2.511 1.00 35.81 106 ARG A CA 1
ATOM 867 C C . ARG A 1 106 ? 3.558 46.709 3.933 1.00 35.81 106 ARG A C 1
ATOM 869 O O . ARG A 1 106 ? 3.055 47.513 4.709 1.00 35.81 106 ARG A O 1
ATOM 876 N N . GLY A 1 107 ? 4.623 45.974 4.222 1.00 33.31 107 GLY A N 1
ATOM 877 C CA . GLY A 1 107 ? 5.407 46.095 5.446 1.00 33.31 107 GLY A CA 1
ATOM 878 C C . GLY A 1 107 ? 6.866 45.807 5.133 1.00 33.31 107 GLY A C 1
ATOM 879 O O . GLY A 1 107 ? 7.319 44.674 5.191 1.00 33.31 107 GLY A O 1
ATOM 880 N N . ARG A 1 108 ? 7.554 46.854 4.690 1.00 36.03 108 ARG A N 1
ATOM 881 C CA . ARG A 1 108 ? 8.995 46.941 4.458 1.00 36.03 108 ARG A CA 1
ATOM 882 C C . ARG A 1 108 ? 9.688 47.098 5.812 1.00 36.03 108 ARG A C 1
ATOM 884 O O . ARG A 1 108 ? 9.200 47.899 6.595 1.00 36.03 108 ARG A O 1
ATOM 891 N N . ASP A 1 109 ? 10.800 46.391 6.013 1.00 36.97 109 ASP A N 1
ATOM 892 C CA . ASP A 1 109 ? 11.994 46.747 6.813 1.00 36.97 109 ASP A CA 1
ATOM 893 C C . ASP A 1 109 ? 12.572 45.497 7.495 1.00 36.97 109 ASP A C 1
ATOM 895 O O . ASP A 1 109 ? 11.827 44.633 7.929 1.00 36.97 109 ASP A O 1
ATOM 899 N N . ARG A 1 110 ? 13.876 45.290 7.686 1.00 35.19 110 ARG A N 1
ATOM 900 C CA . ARG A 1 110 ? 15.150 45.767 7.116 1.00 35.19 110 ARG A CA 1
ATOM 901 C C . ARG A 1 110 ? 16.213 45.034 7.953 1.00 35.19 110 ARG A C 1
ATOM 903 O O . ARG A 1 110 ? 16.094 45.074 9.169 1.00 35.19 110 ARG A O 1
ATOM 910 N N . ARG A 1 111 ? 17.310 44.582 7.316 1.00 33.91 111 ARG A N 1
ATOM 911 C CA . ARG A 1 111 ? 18.669 44.402 7.909 1.00 33.91 111 ARG A CA 1
ATOM 912 C C . ARG A 1 111 ? 18.792 43.276 8.962 1.00 33.91 111 ARG A C 1
ATOM 914 O O . ARG A 1 111 ? 17.837 42.953 9.634 1.00 33.91 111 ARG A O 1
ATOM 921 N N . ARG A 1 112 ? 19.930 42.627 9.226 1.00 31.47 112 ARG A N 1
ATOM 922 C CA . ARG A 1 112 ? 21.339 42.594 8.765 1.00 31.47 112 ARG A CA 1
ATOM 923 C C . ARG A 1 112 ? 21.907 41.376 9.539 1.00 31.47 112 ARG A C 1
ATOM 925 O O . ARG A 1 112 ? 21.641 41.259 10.722 1.00 31.47 112 ARG A O 1
ATOM 932 N N . GLY A 1 113 ? 22.445 40.344 8.893 1.00 31.22 113 GLY A N 1
ATOM 933 C CA . GLY A 1 113 ? 23.885 40.166 8.692 1.00 31.22 113 GLY A CA 1
ATOM 934 C C . GLY A 1 113 ? 24.654 39.831 9.981 1.00 31.22 113 GLY A C 1
ATOM 935 O O . GLY A 1 113 ? 24.900 40.743 10.755 1.00 31.22 113 GLY A O 1
ATOM 936 N N . SER A 1 114 ? 25.101 38.578 10.148 1.00 34.38 114 SER A N 1
ATOM 937 C CA . SER A 1 114 ? 26.460 38.260 10.628 1.00 34.38 114 SER A CA 1
ATOM 938 C C . SER A 1 114 ? 26.785 36.766 10.472 1.00 34.38 114 SER A C 1
ATOM 940 O O . SER A 1 114 ? 26.040 35.902 10.921 1.00 34.38 114 SER A O 1
ATOM 942 N N . GLN A 1 115 ? 27.930 36.509 9.837 1.00 36.28 115 GLN A N 1
ATOM 943 C CA . GLN A 1 115 ? 28.753 35.288 9.864 1.00 36.28 115 GLN A CA 1
ATOM 944 C C . GLN A 1 115 ? 29.240 35.061 11.324 1.00 36.28 115 GLN A C 1
ATOM 946 O O . GLN A 1 115 ? 29.086 35.960 12.143 1.00 36.28 115 GLN A O 1
ATOM 951 N N . SER A 1 116 ? 29.844 33.983 11.819 1.00 32.44 116 SER A N 1
ATOM 952 C CA . SER A 1 116 ? 30.649 32.850 11.343 1.00 32.44 116 SER A CA 1
ATOM 953 C C . SER A 1 116 ? 30.760 31.895 12.560 1.00 32.44 116 SER A C 1
ATOM 955 O O . SER A 1 116 ? 30.608 32.341 13.692 1.00 32.44 116 SER A O 1
ATOM 957 N N . GLY A 1 117 ? 30.943 30.585 12.398 1.00 32.47 117 GLY A N 1
ATOM 958 C CA . GLY A 1 117 ? 32.226 29.981 12.781 1.00 32.47 117 GLY A CA 1
ATOM 959 C C . GLY A 1 117 ? 32.054 28.643 13.526 1.00 32.47 117 GLY A C 1
ATOM 960 O O . GLY A 1 117 ? 31.541 28.593 14.635 1.00 32.47 117 GLY A O 1
ATOM 961 N N . ARG A 1 118 ? 32.474 27.550 12.878 1.00 36.44 118 ARG A N 1
ATOM 962 C CA . ARG A 1 118 ? 33.028 26.313 13.488 1.00 36.44 118 ARG A CA 1
ATOM 963 C C . ARG A 1 118 ? 34.519 26.573 13.834 1.00 36.44 118 ARG A C 1
ATOM 965 O O . ARG A 1 118 ? 35.003 27.583 13.317 1.00 36.44 118 ARG A O 1
ATOM 972 N N . PRO A 1 119 ? 35.319 25.699 14.509 1.00 46.34 119 PRO A N 1
ATOM 973 C CA . PRO A 1 119 ? 35.143 24.337 15.091 1.00 46.34 119 PRO A CA 1
ATOM 974 C C . PRO A 1 119 ? 35.789 24.276 16.530 1.00 46.34 119 PRO A C 1
ATOM 976 O O . PRO A 1 119 ? 35.738 25.316 17.180 1.00 46.34 119 PRO A O 1
ATOM 979 N N . PRO A 1 120 ? 36.496 23.225 17.046 1.00 45.81 120 PRO A N 1
ATOM 980 C CA . PRO A 1 120 ? 36.494 21.758 16.860 1.00 45.81 120 PRO A CA 1
ATOM 981 C C . PRO A 1 120 ? 36.362 20.928 18.177 1.00 45.81 120 PRO A C 1
ATOM 983 O O . PRO A 1 120 ? 36.263 21.449 19.281 1.00 45.81 120 PRO A O 1
ATOM 986 N N . ARG A 1 121 ? 36.384 19.595 17.999 1.00 43.91 121 ARG A N 1
ATOM 987 C CA . ARG A 1 121 ? 36.496 18.503 18.989 1.00 43.91 121 ARG A CA 1
ATOM 988 C C . ARG A 1 121 ? 37.820 18.509 19.768 1.00 43.91 121 ARG A C 1
ATOM 990 O O . ARG A 1 121 ? 38.855 18.737 19.151 1.00 43.91 121 ARG A O 1
ATOM 997 N N . THR A 1 122 ? 37.788 18.015 21.009 1.00 36.84 122 THR A N 1
ATOM 998 C CA . THR A 1 122 ? 38.903 17.296 21.658 1.00 36.84 122 THR A CA 1
ATOM 999 C C . THR A 1 122 ? 38.377 16.209 22.609 1.00 36.84 122 THR A C 1
ATOM 1001 O O . THR A 1 122 ? 37.496 16.448 23.430 1.00 36.84 122 THR A O 1
ATOM 1004 N N . THR A 1 123 ? 38.910 14.996 22.463 1.00 40.97 123 THR A N 1
ATOM 1005 C CA . THR A 1 123 ? 39.039 13.973 23.515 1.00 40.97 123 THR A CA 1
ATOM 1006 C C . THR A 1 123 ? 40.261 14.302 24.381 1.00 40.97 123 THR A C 1
ATOM 1008 O O . THR A 1 123 ? 41.143 15.039 23.930 1.00 40.97 123 THR A O 1
ATOM 1011 N N . PRO A 1 124 ? 40.337 13.770 25.612 1.00 42.59 124 PRO A N 1
ATOM 1012 C CA . PRO A 1 124 ? 41.501 12.928 25.918 1.00 42.59 124 PRO A CA 1
ATOM 1013 C C . PRO A 1 124 ? 41.209 11.690 26.788 1.00 42.59 124 PRO A C 1
ATOM 1015 O O . PRO A 1 124 ? 40.314 11.673 27.631 1.00 42.59 124 PRO A O 1
ATOM 1018 N N . GLU A 1 125 ? 42.036 10.671 26.552 1.00 35.91 125 GLU A N 1
ATOM 1019 C CA . GLU A 1 125 ? 42.235 9.435 27.312 1.00 35.91 125 GLU A CA 1
ATOM 1020 C C . GLU A 1 125 ? 42.958 9.638 28.660 1.00 35.91 125 GLU A C 1
ATOM 1022 O O . GLU A 1 125 ? 43.861 10.460 28.768 1.00 35.91 125 GLU A O 1
ATOM 1027 N N . ALA A 1 126 ? 42.558 8.783 29.612 1.00 36.38 126 ALA A N 1
ATOM 1028 C CA . ALA A 1 126 ? 43.331 7.935 30.540 1.00 36.38 126 ALA A CA 1
ATOM 1029 C C . ALA A 1 126 ? 44.402 8.484 31.515 1.00 36.38 126 ALA A C 1
ATOM 1031 O O . ALA A 1 126 ? 45.258 9.281 31.150 1.00 36.38 126 ALA A O 1
ATOM 1032 N N . LEU A 1 127 ? 44.395 7.842 32.708 1.00 34.94 127 LEU A N 1
ATOM 1033 C CA . LEU A 1 127 ? 45.476 7.483 33.672 1.00 34.94 127 LEU A CA 1
ATOM 1034 C C . LEU A 1 127 ? 45.136 7.897 35.132 1.00 34.94 127 LEU A C 1
ATOM 1036 O O . LEU A 1 127 ? 44.405 8.866 35.318 1.00 34.94 127 LEU A O 1
ATOM 1040 N N . PRO A 1 128 ? 45.762 7.312 36.181 1.00 46.22 128 PRO A N 1
ATOM 1041 C CA . PRO A 1 128 ? 45.990 5.886 36.464 1.00 46.22 128 PRO A CA 1
ATOM 1042 C C . PRO A 1 128 ? 45.700 5.486 37.943 1.00 46.22 128 PRO A C 1
ATOM 1044 O O . PRO A 1 128 ? 45.298 6.301 38.767 1.00 46.22 128 PRO A O 1
ATOM 1047 N N . ASP A 1 129 ? 45.933 4.195 38.213 1.00 40.28 129 ASP A N 1
ATOM 1048 C CA . ASP A 1 129 ? 46.164 3.435 39.460 1.00 40.28 129 ASP A CA 1
ATOM 1049 C C . ASP A 1 129 ? 46.133 4.088 40.857 1.00 40.28 129 ASP A C 1
ATOM 1051 O O . ASP A 1 129 ? 46.769 5.101 41.145 1.00 40.28 129 ASP A O 1
ATOM 1055 N N . GLY A 1 130 ? 45.571 3.315 41.796 1.00 35.50 130 GLY A N 1
ATOM 1056 C CA . GLY A 1 130 ? 45.815 3.424 43.235 1.00 35.50 130 GLY A CA 1
ATOM 1057 C C . GLY A 1 130 ? 45.267 2.209 43.991 1.00 35.50 130 GLY A C 1
ATOM 1058 O O . GLY A 1 130 ? 44.067 2.109 44.224 1.00 35.50 130 GLY A O 1
ATOM 1059 N N . GLY A 1 131 ? 46.146 1.266 44.341 1.00 32.97 131 GLY A N 1
ATOM 1060 C CA . GLY A 1 131 ? 45.819 0.058 45.104 1.00 32.97 131 GLY A CA 1
ATOM 1061 C C . GLY A 1 131 ? 45.825 0.234 46.629 1.00 32.97 131 GLY A C 1
ATOM 1062 O O . GLY A 1 131 ? 46.317 1.230 47.144 1.00 32.97 131 GLY A O 1
ATOM 1063 N N . ALA A 1 132 ? 45.294 -0.780 47.324 1.00 36.62 132 ALA A N 1
ATOM 1064 C CA . ALA A 1 132 ? 45.554 -1.249 48.704 1.00 36.62 132 ALA A CA 1
ATOM 1065 C C . ALA A 1 132 ? 44.341 -2.114 49.109 1.00 36.62 132 ALA A C 1
ATOM 1067 O O . ALA A 1 132 ? 43.220 -1.775 48.761 1.00 36.62 132 ALA A O 1
ATOM 1068 N N . GLY A 1 133 ? 44.387 -3.231 49.828 1.00 33.22 133 GLY A N 1
ATOM 1069 C CA . GLY A 1 133 ? 45.397 -4.005 50.540 1.00 33.22 133 GLY A CA 1
ATOM 1070 C C . GLY A 1 133 ? 44.603 -5.121 51.253 1.00 33.22 133 GLY A C 1
ATOM 1071 O O . GLY A 1 133 ? 43.505 -4.882 51.734 1.00 33.22 133 GLY A O 1
ATOM 1072 N N . GLN A 1 134 ? 45.028 -6.379 51.133 1.00 34.34 134 GLN A N 1
ATOM 1073 C CA . GLN A 1 134 ? 45.596 -7.177 52.231 1.00 34.34 134 GLN A CA 1
ATOM 1074 C C . GLN A 1 134 ? 44.565 -7.924 53.109 1.00 34.34 134 GLN A C 1
ATOM 1076 O O . GLN A 1 134 ? 43.743 -7.330 53.792 1.00 34.34 134 GLN A O 1
ATOM 1081 N N . GLY A 1 135 ? 44.668 -9.259 53.134 1.00 35.12 135 GLY A N 1
ATOM 1082 C CA . GLY A 1 135 ? 43.919 -10.115 54.060 1.00 35.12 135 GLY A CA 1
ATOM 1083 C C . GLY A 1 135 ? 43.890 -11.575 53.619 1.00 35.12 135 GLY A C 1
ATOM 1084 O O . GLY A 1 135 ? 42.906 -12.043 53.061 1.00 35.12 135 GLY A O 1
ATOM 1085 N N . GLY A 1 136 ? 45.001 -12.289 53.807 1.00 34.91 136 GLY A N 1
ATOM 1086 C CA . GLY A 1 136 ? 45.124 -13.689 53.409 1.00 34.91 136 GLY A CA 1
ATOM 1087 C C . GLY A 1 136 ? 44.413 -14.671 54.342 1.00 34.91 136 GLY A C 1
ATOM 1088 O O . GLY A 1 136 ? 44.261 -14.411 55.532 1.00 34.91 136 GLY A O 1
ATOM 1089 N N . ARG A 1 137 ? 44.091 -15.853 53.802 1.00 42.47 137 ARG A N 1
ATOM 1090 C CA . ARG A 1 137 ? 44.293 -17.164 54.446 1.00 42.47 137 ARG A CA 1
ATOM 1091 C C . ARG A 1 137 ? 44.009 -18.294 53.450 1.00 42.47 137 ARG A C 1
ATOM 1093 O O . ARG A 1 137 ? 42.900 -18.453 52.961 1.00 42.47 137 ARG A O 1
ATOM 1100 N N . ARG A 1 138 ? 45.066 -19.052 53.140 1.00 41.34 138 ARG A N 1
ATOM 1101 C CA . ARG A 1 138 ? 45.045 -20.357 52.448 1.00 41.34 138 ARG A CA 1
ATOM 1102 C C . ARG A 1 138 ? 44.386 -21.385 53.393 1.00 41.34 138 ARG A C 1
ATOM 1104 O O . ARG A 1 138 ? 44.272 -21.108 54.583 1.00 41.34 138 ARG A O 1
ATOM 1111 N N . TRP A 1 139 ? 43.776 -22.461 52.917 1.00 36.09 139 TRP A N 1
ATOM 1112 C CA . TRP A 1 139 ? 44.233 -23.870 52.854 1.00 36.09 139 TRP A CA 1
ATOM 1113 C C . TRP A 1 139 ? 42.882 -24.642 52.841 1.00 36.09 139 TRP A C 1
ATOM 1115 O O . TRP A 1 139 ? 41.964 -24.207 53.522 1.00 36.09 139 TRP A O 1
ATOM 1125 N N . ALA A 1 140 ? 42.587 -25.739 52.158 1.00 35.31 140 ALA A N 1
ATOM 1126 C CA . ALA A 1 140 ? 43.293 -26.686 51.321 1.00 35.31 140 ALA A CA 1
ATOM 1127 C C . ALA A 1 140 ? 42.214 -27.455 50.522 1.00 35.31 140 ALA A C 1
ATOM 1129 O O . ALA A 1 140 ? 41.037 -27.464 50.882 1.00 35.31 140 ALA A O 1
ATOM 1130 N N . TRP A 1 141 ? 42.635 -28.101 49.440 1.00 41.22 141 TRP A N 1
ATOM 1131 C CA . TRP A 1 141 ? 41.830 -28.996 48.617 1.00 41.22 141 TRP A CA 1
ATOM 1132 C C . TRP A 1 141 ? 41.278 -30.177 49.424 1.00 41.22 141 TRP A C 1
ATOM 1134 O O . TRP A 1 141 ? 42.049 -30.892 50.060 1.00 41.22 141 TRP A O 1
ATOM 1144 N N . VAL A 1 142 ? 39.970 -30.429 49.330 1.00 47.12 142 VAL A N 1
ATOM 1145 C CA . VAL A 1 142 ? 39.366 -31.712 49.715 1.00 47.12 142 VAL A CA 1
ATOM 1146 C C . VAL A 1 142 ? 38.552 -32.231 48.535 1.00 47.12 142 VAL A C 1
ATOM 1148 O O . VAL A 1 142 ? 37.631 -31.582 48.045 1.00 47.12 142 VAL A O 1
ATOM 1151 N N . LEU A 1 143 ? 38.975 -33.398 48.063 1.00 41.56 143 LEU A N 1
ATOM 1152 C CA . LEU A 1 143 ? 38.365 -34.220 47.026 1.00 41.56 143 LEU A CA 1
ATOM 1153 C C . LEU A 1 143 ? 36.958 -34.661 47.465 1.00 41.56 143 LEU A C 1
ATOM 1155 O O . LEU A 1 143 ? 36.804 -35.191 48.562 1.00 41.56 143 LEU A O 1
ATOM 1159 N N . ILE A 1 144 ? 35.948 -34.498 46.606 1.00 45.16 144 ILE A N 1
ATOM 1160 C CA . ILE A 1 144 ? 34.607 -35.073 46.805 1.00 45.16 144 ILE A CA 1
ATOM 1161 C C . ILE A 1 144 ? 34.493 -36.327 45.923 1.00 45.16 144 ILE A C 1
ATOM 1163 O O . ILE A 1 144 ? 34.576 -36.190 44.700 1.00 45.16 144 ILE A O 1
ATOM 1167 N N . PRO A 1 145 ? 34.301 -37.537 46.484 1.00 48.34 145 PRO A N 1
ATOM 1168 C CA . PRO A 1 145 ? 33.942 -38.714 45.704 1.00 48.34 145 PRO A CA 1
ATOM 1169 C C . PRO A 1 145 ? 32.409 -38.834 45.532 1.00 48.34 145 PRO A C 1
ATOM 1171 O O . PRO A 1 145 ? 31.652 -38.333 46.366 1.00 48.34 145 PRO A O 1
ATOM 1174 N N . PRO A 1 146 ? 31.933 -39.486 44.453 1.00 54.03 146 PRO A N 1
ATOM 1175 C CA . PRO A 1 146 ? 30.540 -39.448 44.016 1.00 54.03 146 PRO A CA 1
ATOM 1176 C C . PRO A 1 146 ? 29.697 -40.552 44.676 1.00 54.03 146 PRO A C 1
ATOM 1178 O O . PRO A 1 146 ? 30.117 -41.705 44.732 1.00 54.03 146 PRO A O 1
ATOM 1181 N N . ALA A 1 147 ? 28.478 -40.226 45.114 1.00 41.94 147 ALA A N 1
ATOM 1182 C CA . ALA A 1 147 ? 27.477 -41.216 45.510 1.00 41.94 147 ALA A CA 1
ATOM 1183 C C . ALA A 1 147 ? 26.063 -40.750 45.129 1.00 41.94 147 ALA A C 1
ATOM 1185 O O . ALA A 1 147 ? 25.672 -39.604 45.329 1.00 41.94 147 ALA A O 1
ATOM 1186 N N . LEU A 1 148 ? 25.355 -41.682 44.506 1.00 47.09 148 LEU A N 1
ATOM 1187 C CA . LEU A 1 148 ? 24.103 -41.588 43.769 1.00 47.09 148 LEU A CA 1
ATOM 1188 C C . LEU A 1 148 ? 22.842 -41.434 44.644 1.00 47.09 148 LEU A C 1
ATOM 1190 O O . LEU A 1 148 ? 22.762 -41.994 45.729 1.00 47.09 148 LEU A O 1
ATOM 1194 N N . LEU A 1 149 ? 21.821 -40.827 44.019 1.00 45.78 149 LEU A N 1
ATOM 1195 C CA . LEU A 1 149 ? 20.380 -41.122 44.134 1.00 45.78 149 LEU A CA 1
ATOM 1196 C C . LEU A 1 149 ? 19.664 -40.830 45.464 1.00 45.78 149 LEU A C 1
ATOM 1198 O O . LEU A 1 149 ? 19.643 -41.669 46.355 1.00 45.78 149 LEU A O 1
ATOM 1202 N N . LEU A 1 150 ? 18.901 -39.728 45.493 1.00 43.88 150 LEU A N 1
ATOM 1203 C CA . LEU A 1 150 ? 17.476 -39.711 45.879 1.00 43.88 150 LEU A CA 1
ATOM 1204 C C . LEU A 1 150 ? 16.889 -38.299 45.703 1.00 43.88 150 LEU A C 1
ATOM 1206 O O . LEU A 1 150 ? 17.395 -37.337 46.269 1.00 43.88 150 LEU A O 1
ATOM 1210 N N . GLY A 1 151 ? 15.791 -38.186 44.946 1.00 41.38 151 GLY A N 1
ATOM 1211 C CA . GLY A 1 151 ? 14.887 -37.031 45.044 1.00 41.38 151 GLY A CA 1
ATOM 1212 C C . GLY A 1 151 ? 14.927 -35.992 43.920 1.00 41.38 151 GLY A C 1
ATOM 1213 O O . GLY A 1 151 ? 14.652 -34.826 44.173 1.00 41.38 151 GLY A O 1
ATOM 1214 N N . GLY A 1 152 ? 15.216 -36.374 42.676 1.00 44.16 152 GLY A N 1
ATOM 1215 C CA . GLY A 1 152 ? 14.958 -35.508 41.520 1.00 44.16 152 GLY A CA 1
ATOM 1216 C C . GLY A 1 152 ? 13.483 -35.552 41.120 1.00 44.16 152 GLY A C 1
ATOM 1217 O O . GLY A 1 152 ? 13.148 -36.168 40.112 1.00 44.16 152 GLY A O 1
ATOM 1218 N N . ILE A 1 153 ? 12.596 -34.968 41.931 1.00 53.06 153 ILE A N 1
ATOM 1219 C CA . ILE A 1 153 ? 11.194 -34.770 41.551 1.00 53.06 153 ILE A CA 1
ATOM 1220 C C . ILE A 1 153 ? 11.154 -33.904 40.293 1.00 53.06 153 ILE A C 1
ATOM 1222 O O . ILE A 1 153 ? 11.637 -32.774 40.249 1.00 53.06 153 ILE A O 1
ATOM 1226 N N . LEU A 1 154 ? 10.542 -34.492 39.274 1.00 48.47 154 LEU A N 1
ATOM 1227 C CA . LEU A 1 154 ? 10.046 -33.870 38.069 1.00 48.47 154 LEU A CA 1
ATOM 1228 C C . LEU A 1 154 ? 9.086 -32.727 38.433 1.00 48.47 154 LEU A C 1
ATOM 1230 O O . LEU A 1 154 ? 7.906 -32.956 38.672 1.00 48.47 154 LEU A O 1
ATOM 1234 N N . VAL A 1 155 ? 9.562 -31.489 38.403 1.00 51.72 155 VAL A N 1
ATOM 1235 C CA . VAL A 1 155 ? 8.735 -30.386 37.916 1.00 51.72 155 VAL A CA 1
ATOM 1236 C C . VAL A 1 155 ? 9.557 -29.711 36.845 1.00 51.72 155 VAL A C 1
ATOM 1238 O O . VAL A 1 155 ? 10.480 -28.943 37.110 1.00 51.72 155 VAL A O 1
ATOM 1241 N N . ALA A 1 156 ? 9.232 -30.092 35.612 1.00 45.47 156 ALA A N 1
ATOM 1242 C CA . ALA A 1 156 ? 9.516 -29.304 34.439 1.00 45.47 156 ALA A CA 1
ATOM 1243 C C . ALA A 1 156 ? 9.236 -27.845 34.795 1.00 45.47 156 ALA A C 1
ATOM 1245 O O . ALA A 1 156 ? 8.089 -27.470 35.042 1.00 45.47 156 ALA A O 1
ATOM 1246 N N . VAL A 1 157 ? 10.289 -27.033 34.848 1.00 47.75 157 VAL A N 1
ATOM 1247 C CA . VAL A 1 157 ? 10.129 -25.595 34.715 1.00 47.75 157 VAL A CA 1
ATOM 1248 C C . VAL A 1 157 ? 9.531 -25.434 33.327 1.00 47.75 157 VAL A C 1
ATOM 1250 O O . VAL A 1 157 ? 10.244 -25.442 32.322 1.00 47.75 157 VAL A O 1
ATOM 1253 N N . MET A 1 158 ? 8.195 -25.384 33.278 1.00 47.38 158 MET A N 1
ATOM 1254 C CA . MET A 1 158 ? 7.474 -24.615 32.287 1.00 47.38 158 MET A CA 1
ATOM 1255 C C . MET A 1 158 ? 8.182 -23.272 32.293 1.00 47.38 158 MET A C 1
ATOM 1257 O O . MET A 1 158 ? 7.949 -22.435 33.162 1.00 47.38 158 MET A O 1
ATOM 1261 N N . LYS A 1 159 ? 9.125 -23.101 31.366 1.00 48.62 159 LYS A N 1
ATOM 1262 C CA . LYS A 1 159 ? 9.468 -21.767 30.928 1.00 48.62 159 LYS A CA 1
ATOM 1263 C C . LYS A 1 159 ? 8.117 -21.195 30.512 1.00 48.62 159 LYS A C 1
ATOM 1265 O O . LYS A 1 159 ? 7.508 -21.800 29.622 1.00 48.62 159 LYS A O 1
ATOM 1270 N N . PRO A 1 160 ? 7.594 -20.133 31.154 1.00 44.56 160 PRO A N 1
ATOM 1271 C CA . PRO A 1 160 ? 6.588 -19.355 30.461 1.00 44.56 160 PRO A CA 1
ATOM 1272 C C . PRO A 1 160 ? 7.213 -19.079 29.097 1.00 44.56 160 PRO A C 1
ATOM 1274 O O . PRO A 1 160 ? 8.383 -18.686 29.027 1.00 44.56 160 PRO A O 1
ATOM 1277 N N . GLY A 1 161 ? 6.513 -19.473 28.031 1.00 44.03 161 GLY A N 1
ATOM 1278 C CA . GLY A 1 161 ? 6.886 -19.047 26.699 1.00 44.03 161 GLY A CA 1
ATOM 1279 C C . GLY A 1 161 ? 7.033 -17.548 26.821 1.00 44.03 161 GLY A C 1
ATOM 1280 O O . GLY A 1 161 ? 6.060 -16.866 27.131 1.00 44.03 161 GLY A O 1
ATOM 1281 N N . ASP A 1 162 ? 8.273 -17.085 26.742 1.00 43.03 162 ASP A N 1
ATOM 1282 C CA . ASP A 1 162 ? 8.587 -15.678 26.682 1.00 43.03 162 ASP A CA 1
ATOM 1283 C C . ASP A 1 162 ? 8.039 -15.280 25.313 1.00 43.03 162 ASP A C 1
ATOM 1285 O O . ASP A 1 162 ? 8.728 -15.345 24.291 1.00 43.03 162 ASP A O 1
ATOM 1289 N N . GLU A 1 163 ? 6.729 -15.016 25.269 1.00 51.03 163 GLU A N 1
ATOM 1290 C CA . GLU A 1 163 ? 6.071 -14.240 24.235 1.00 51.03 163 GLU A CA 1
ATOM 1291 C C . GLU A 1 163 ? 6.683 -12.849 24.355 1.00 51.03 163 GLU A C 1
ATOM 1293 O O . GLU A 1 163 ? 6.075 -11.896 24.834 1.00 51.03 163 GLU A O 1
ATOM 1298 N N . THR A 1 164 ? 7.958 -12.758 23.976 1.00 52.84 164 THR A N 1
ATOM 1299 C CA . THR A 1 164 ? 8.626 -11.508 23.702 1.00 52.84 164 THR A CA 1
ATOM 1300 C C . THR A 1 164 ? 7.806 -10.919 22.577 1.00 52.84 164 THR A C 1
ATOM 1302 O O . THR A 1 164 ? 7.896 -11.337 21.422 1.00 52.84 164 THR A O 1
ATOM 1305 N N . ALA A 1 165 ? 6.888 -10.028 22.954 1.00 51.69 165 ALA A N 1
ATOM 1306 C CA . ALA A 1 165 ? 6.151 -9.199 22.031 1.00 51.69 165 ALA A CA 1
ATOM 1307 C C . ALA A 1 165 ? 7.187 -8.675 21.041 1.00 51.69 165 ALA A C 1
ATOM 1309 O O . ALA A 1 165 ? 8.140 -8.005 21.445 1.00 51.69 165 ALA A O 1
ATOM 1310 N N . ALA A 1 166 ? 7.087 -9.117 19.786 1.00 59.47 166 ALA A N 1
ATOM 1311 C CA . ALA A 1 166 ? 8.095 -8.834 18.785 1.00 59.47 166 ALA A CA 1
ATOM 1312 C C . ALA A 1 166 ? 8.195 -7.314 18.661 1.00 59.47 166 ALA A C 1
ATOM 1314 O O . ALA A 1 166 ? 7.295 -6.670 18.125 1.00 59.47 166 ALA A O 1
ATOM 1315 N N . VAL A 1 167 ? 9.254 -6.736 19.225 1.00 68.50 167 VAL A N 1
ATOM 1316 C CA . VAL A 1 167 ? 9.485 -5.298 19.159 1.00 68.50 167 VAL A CA 1
ATOM 1317 C C . VAL A 1 167 ? 9.708 -4.972 17.688 1.00 68.50 167 VAL A C 1
ATOM 1319 O O . VAL A 1 167 ? 10.675 -5.438 17.084 1.00 68.50 167 VAL A O 1
ATOM 1322 N N . ILE A 1 168 ? 8.770 -4.232 17.095 1.00 82.12 168 ILE A N 1
ATOM 1323 C CA . ILE A 1 168 ? 8.859 -3.801 15.702 1.00 82.12 168 ILE A CA 1
ATOM 1324 C C . ILE A 1 168 ? 9.988 -2.776 15.615 1.00 82.12 168 ILE A C 1
ATOM 1326 O O . ILE A 1 168 ? 9.842 -1.627 16.028 1.00 82.12 168 ILE A O 1
ATOM 1330 N N . ASP A 1 169 ? 11.124 -3.205 15.077 1.00 87.50 169 ASP A N 1
ATOM 1331 C CA . ASP A 1 169 ? 12.240 -2.325 14.768 1.00 87.50 169 ASP A CA 1
ATOM 1332 C C . ASP A 1 169 ? 12.064 -1.745 13.362 1.00 87.50 169 ASP A C 1
ATOM 1334 O O . ASP A 1 169 ? 12.352 -2.384 12.343 1.00 87.50 169 ASP A O 1
ATOM 1338 N N . CYS A 1 170 ? 11.588 -0.502 13.309 1.00 89.06 170 CYS A N 1
ATOM 1339 C CA . CYS A 1 170 ? 11.424 0.207 12.052 1.00 89.06 170 CYS A CA 1
ATOM 1340 C C . CYS A 1 170 ? 12.759 0.495 11.354 1.00 89.06 170 CYS A C 1
ATOM 1342 O O . CYS A 1 170 ? 12.730 0.734 10.154 1.00 89.06 170 CYS A O 1
ATOM 1344 N N . ASP A 1 171 ? 13.911 0.475 12.024 1.00 91.62 171 ASP A N 1
ATOM 1345 C CA . ASP A 1 171 ? 15.210 0.798 11.413 1.00 91.62 171 ASP A CA 1
ATOM 1346 C C . ASP A 1 171 ? 15.981 -0.428 10.920 1.00 91.62 171 ASP A C 1
ATOM 1348 O O . ASP A 1 171 ? 16.984 -0.291 10.212 1.00 91.62 171 ASP A O 1
ATOM 1352 N N . SER A 1 172 ? 15.460 -1.625 11.196 1.00 92.06 172 SER A N 1
ATOM 1353 C CA . SER A 1 172 ? 15.962 -2.870 10.628 1.00 92.06 172 SER A CA 1
ATOM 1354 C C . SER A 1 172 ? 16.069 -2.785 9.096 1.00 92.06 172 SER A C 1
ATOM 1356 O O . SER A 1 172 ? 15.199 -2.198 8.449 1.00 92.06 172 SER A O 1
ATOM 1358 N N . PRO A 1 173 ? 17.111 -3.375 8.480 1.00 94.69 173 PRO A N 1
ATOM 1359 C CA . PRO A 1 173 ? 17.304 -3.343 7.031 1.00 94.69 173 PRO A CA 1
ATOM 1360 C C . PRO A 1 173 ? 16.232 -4.159 6.281 1.00 94.69 173 PRO A C 1
ATOM 1362 O O . PRO A 1 173 ? 15.682 -5.114 6.838 1.00 94.69 173 PRO A O 1
ATOM 1365 N N . PRO A 1 174 ? 15.947 -3.837 5.001 1.00 96.12 174 PRO A N 1
ATOM 1366 C CA . PRO A 1 174 ? 14.961 -4.558 4.198 1.00 96.12 174 PRO A CA 1
ATOM 1367 C C . PRO A 1 174 ? 15.327 -6.035 4.050 1.00 96.12 174 PRO A C 1
ATOM 1369 O O . PRO A 1 174 ? 16.426 -6.374 3.608 1.00 96.12 174 PRO A O 1
ATOM 1372 N N . ARG A 1 175 ? 14.376 -6.913 4.372 1.00 97.06 175 ARG A N 1
ATOM 1373 C CA . ARG A 1 175 ? 14.480 -8.360 4.156 1.00 97.06 175 ARG A CA 1
ATOM 1374 C C . ARG A 1 175 ? 13.100 -8.982 3.963 1.00 97.06 175 ARG A C 1
ATOM 1376 O O . ARG A 1 175 ? 12.091 -8.432 4.403 1.00 97.06 175 ARG A O 1
ATOM 1383 N N . ALA A 1 176 ? 13.064 -10.175 3.376 1.00 97.00 176 ALA A N 1
ATOM 1384 C CA . ALA A 1 176 ? 11.839 -10.958 3.268 1.00 97.00 176 ALA A CA 1
ATOM 1385 C C . ALA A 1 176 ? 11.236 -11.253 4.659 1.00 97.00 176 ALA A C 1
ATOM 1387 O O . ALA A 1 176 ? 11.959 -11.518 5.627 1.00 97.00 176 ALA A O 1
ATOM 1388 N N . GLY A 1 177 ? 9.907 -11.188 4.753 1.00 93.69 177 GLY A N 1
ATOM 1389 C CA . GLY A 1 177 ? 9.145 -11.453 5.975 1.00 93.69 177 GLY A CA 1
ATOM 1390 C C . GLY A 1 177 ? 9.351 -10.440 7.104 1.00 93.69 177 GLY A C 1
ATOM 1391 O O . GLY A 1 177 ? 8.978 -10.734 8.239 1.00 93.69 177 GLY A O 1
ATOM 1392 N N . ILE A 1 178 ? 9.978 -9.287 6.841 1.00 95.25 178 ILE A N 1
ATOM 1393 C CA . ILE A 1 178 ? 10.143 -8.247 7.861 1.00 95.25 178 ILE A CA 1
ATOM 1394 C C . ILE A 1 178 ? 8.788 -7.686 8.294 1.00 95.25 178 ILE A C 1
ATOM 1396 O O . ILE A 1 178 ? 7.865 -7.588 7.486 1.00 95.25 178 ILE A O 1
ATOM 1400 N N . ASP A 1 179 ? 8.679 -7.324 9.567 1.00 94.25 179 ASP A N 1
ATOM 1401 C CA . ASP A 1 179 ? 7.536 -6.592 10.092 1.00 94.25 179 ASP A CA 1
ATOM 1402 C C . ASP A 1 179 ? 7.915 -5.123 10.266 1.00 94.25 179 ASP A C 1
ATOM 1404 O O . ASP A 1 179 ? 8.772 -4.789 11.078 1.00 94.25 179 ASP A O 1
ATOM 1408 N N . TRP A 1 180 ? 7.287 -4.271 9.467 1.00 94.56 180 TRP A N 1
ATOM 1409 C CA . TRP A 1 180 ? 7.335 -2.814 9.534 1.00 94.56 180 TRP A CA 1
ATOM 1410 C C . TRP A 1 180 ? 5.922 -2.229 9.646 1.00 94.56 180 TRP A C 1
ATOM 1412 O O . TRP A 1 180 ? 5.649 -1.117 9.178 1.00 94.56 180 TRP A O 1
ATOM 1422 N N . SER A 1 181 ? 4.992 -2.991 10.222 1.00 87.88 181 SER A N 1
ATOM 1423 C CA . SER A 1 181 ? 3.636 -2.507 10.457 1.00 87.88 181 SER A CA 1
ATOM 1424 C C . SER A 1 181 ? 3.679 -1.235 11.311 1.00 87.88 181 SER A C 1
ATOM 1426 O O . SER A 1 181 ? 4.419 -1.160 12.287 1.00 87.88 181 SER A O 1
ATOM 1428 N N . ASN A 1 182 ? 2.899 -0.222 10.931 1.00 82.19 182 ASN A N 1
ATOM 1429 C CA . ASN A 1 182 ? 2.839 1.101 11.572 1.00 82.19 182 ASN A CA 1
ATOM 1430 C C . ASN A 1 182 ? 4.114 1.966 11.470 1.00 82.19 182 ASN A C 1
ATOM 1432 O O . ASN A 1 182 ? 4.173 3.035 12.077 1.00 82.19 182 ASN A O 1
ATOM 1436 N N . CYS A 1 183 ? 5.125 1.567 10.693 1.00 86.81 183 CYS A N 1
ATOM 1437 C CA . CYS A 1 183 ? 6.347 2.359 10.548 1.00 86.81 183 CYS A CA 1
ATOM 1438 C C . CYS A 1 183 ? 6.175 3.593 9.641 1.00 86.81 183 CYS A C 1
ATOM 1440 O O . CYS A 1 183 ? 5.348 3.641 8.724 1.00 86.81 183 CYS A O 1
ATOM 1442 N N . PHE A 1 184 ? 7.047 4.585 9.850 1.00 89.88 184 PHE A N 1
ATOM 1443 C CA . PHE A 1 184 ? 7.108 5.826 9.074 1.00 89.88 184 PHE A CA 1
ATOM 1444 C C . PHE A 1 184 ? 8.401 5.871 8.253 1.00 89.88 184 PHE A C 1
ATOM 1446 O O . PHE A 1 184 ? 9.484 6.042 8.807 1.00 89.88 184 PHE A O 1
ATOM 1453 N N . LYS A 1 185 ? 8.301 5.716 6.928 1.00 91.19 185 LYS A N 1
ATOM 1454 C CA . LYS A 1 185 ? 9.439 5.741 5.993 1.00 91.19 185 LYS A CA 1
ATOM 1455 C C . LYS A 1 185 ? 9.104 6.522 4.717 1.00 91.19 185 LYS A C 1
ATOM 1457 O O . LYS A 1 185 ? 9.187 6.007 3.603 1.00 91.19 185 LYS A O 1
ATOM 1462 N N . GLU A 1 186 ? 8.719 7.784 4.875 1.00 89.69 186 GLU A N 1
ATOM 1463 C CA . GLU A 1 186 ? 8.453 8.672 3.737 1.00 89.69 186 GLU A CA 1
ATOM 1464 C C . GLU A 1 186 ? 9.727 8.907 2.911 1.00 89.69 186 GLU A C 1
ATOM 1466 O O . GLU A 1 186 ? 10.809 9.132 3.452 1.00 89.69 186 GLU A O 1
ATOM 1471 N N . GLY A 1 187 ? 9.613 8.836 1.585 1.00 89.88 187 GLY A N 1
ATOM 1472 C CA . GLY A 1 187 ? 10.725 9.100 0.667 1.00 89.88 187 GLY A CA 1
ATOM 1473 C C . GLY A 1 187 ? 11.871 8.080 0.689 1.00 89.88 187 GLY A C 1
ATOM 1474 O O . GLY A 1 187 ? 12.883 8.310 0.020 1.00 89.88 187 GLY A O 1
ATOM 1475 N N . VAL A 1 188 ? 11.735 6.971 1.429 1.00 96.06 188 VAL A N 1
ATOM 1476 C CA . VAL A 1 188 ? 12.781 5.946 1.560 1.00 96.06 188 VAL A CA 1
ATOM 1477 C C . VAL A 1 188 ? 13.157 5.341 0.206 1.00 96.06 188 VAL A C 1
ATOM 1479 O O . VAL A 1 188 ? 12.312 5.188 -0.679 1.00 96.06 188 VAL A O 1
ATOM 1482 N N . ASP A 1 189 ? 14.431 4.989 0.039 1.00 97.69 189 ASP A N 1
ATOM 1483 C CA . ASP A 1 189 ? 14.917 4.273 -1.137 1.00 97.69 189 ASP A CA 1
ATOM 1484 C C . ASP A 1 189 ? 14.992 2.768 -0.864 1.00 97.69 189 ASP A C 1
ATOM 1486 O O . ASP A 1 189 ? 15.808 2.302 -0.074 1.00 97.69 189 ASP A O 1
ATOM 1490 N N . LEU A 1 190 ? 14.105 2.023 -1.515 1.00 97.31 190 LEU A N 1
ATOM 1491 C CA . LEU A 1 190 ? 13.949 0.571 -1.446 1.00 97.31 190 LEU A CA 1
ATOM 1492 C C . LEU A 1 190 ? 13.961 -0.037 -2.861 1.00 97.31 190 LEU A 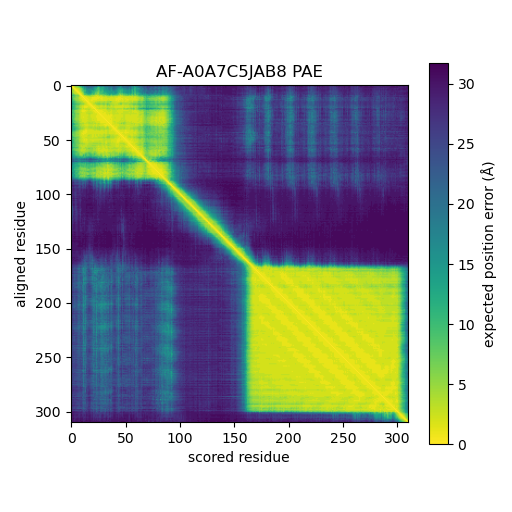C 1
ATOM 1494 O O . LEU A 1 190 ? 13.364 -1.089 -3.105 1.00 97.31 190 LEU A O 1
ATOM 1498 N N . ARG A 1 191 ? 14.610 0.630 -3.827 1.00 98.38 191 ARG A N 1
ATOM 1499 C CA . ARG A 1 191 ? 14.702 0.140 -5.210 1.00 98.38 191 ARG A CA 1
ATOM 1500 C C . ARG A 1 191 ? 15.369 -1.233 -5.245 1.00 98.38 191 ARG A C 1
ATOM 1502 O O . ARG A 1 191 ? 16.445 -1.419 -4.686 1.00 98.38 191 ARG A O 1
ATOM 1509 N N . GLY A 1 192 ? 14.723 -2.194 -5.902 1.00 97.25 192 GLY A N 1
ATOM 1510 C CA . GLY A 1 192 ? 15.213 -3.572 -5.997 1.00 97.25 192 GLY A CA 1
ATOM 1511 C C . GLY A 1 192 ? 15.250 -4.351 -4.675 1.00 97.25 192 GLY A C 1
ATOM 1512 O O . GLY A 1 192 ? 15.748 -5.477 -4.667 1.00 97.25 192 GLY A O 1
ATOM 1513 N N . ALA A 1 193 ? 14.742 -3.792 -3.569 1.00 97.94 193 ALA A N 1
ATOM 1514 C CA . ALA A 1 193 ? 14.779 -4.444 -2.264 1.00 97.94 193 ALA A CA 1
ATOM 1515 C C . ALA A 1 193 ? 13.963 -5.746 -2.255 1.00 97.94 193 ALA A C 1
ATOM 1517 O O . ALA A 1 193 ? 12.922 -5.850 -2.911 1.00 97.94 193 ALA A O 1
ATOM 1518 N N . ASP A 1 194 ? 14.425 -6.733 -1.486 1.00 98.25 194 ASP A N 1
ATOM 1519 C CA . ASP A 1 194 ? 13.690 -7.975 -1.256 1.00 98.25 194 ASP A CA 1
ATOM 1520 C C . ASP A 1 194 ? 12.853 -7.871 0.018 1.00 98.25 194 ASP A C 1
ATOM 1522 O O . ASP A 1 194 ? 13.377 -7.917 1.129 1.00 98.25 194 ASP A O 1
ATOM 1526 N N . LEU A 1 195 ? 11.546 -7.723 -0.166 1.00 98.12 195 LEU A N 1
ATOM 1527 C CA . LEU A 1 195 ? 10.548 -7.556 0.886 1.00 98.12 195 LEU A CA 1
ATOM 1528 C C . LEU A 1 195 ? 9.435 -8.603 0.745 1.00 98.12 195 LEU A C 1
ATOM 1530 O O . LEU A 1 195 ? 8.318 -8.390 1.203 1.00 98.12 195 LEU A O 1
ATOM 1534 N N . ARG A 1 196 ? 9.708 -9.746 0.101 1.00 98.50 196 ARG A N 1
ATOM 1535 C CA . ARG A 1 196 ? 8.708 -10.809 -0.098 1.00 98.50 196 ARG A CA 1
ATOM 1536 C C . ARG A 1 196 ? 8.088 -11.224 1.234 1.00 98.50 196 ARG A C 1
ATOM 1538 O O . ARG A 1 196 ? 8.812 -11.498 2.188 1.00 98.50 196 ARG A O 1
ATOM 1545 N N . GLY A 1 197 ? 6.760 -11.272 1.302 1.00 95.94 197 GLY A N 1
ATOM 1546 C CA . GLY A 1 197 ? 6.033 -11.630 2.523 1.00 95.94 197 GLY A CA 1
ATOM 1547 C C . GLY A 1 197 ? 6.173 -10.641 3.687 1.00 95.94 197 GLY A C 1
ATOM 1548 O O . GLY A 1 197 ? 5.810 -10.988 4.808 1.00 95.94 197 GLY A O 1
ATOM 1549 N N . ALA A 1 198 ? 6.733 -9.444 3.473 1.00 97.38 198 ALA A N 1
ATOM 1550 C CA . ALA A 1 198 ? 6.843 -8.445 4.530 1.00 97.38 198 ALA A CA 1
ATOM 1551 C C . ALA A 1 198 ? 5.459 -7.963 4.993 1.00 97.38 198 ALA A C 1
ATOM 1553 O O . ALA A 1 198 ? 4.542 -7.776 4.186 1.00 97.38 198 ALA A O 1
ATOM 1554 N N . ARG A 1 199 ? 5.329 -7.735 6.301 1.00 95.88 199 ARG A N 1
ATOM 1555 C CA . ARG A 1 199 ? 4.149 -7.155 6.945 1.00 95.88 199 ARG A CA 1
ATOM 1556 C C . ARG A 1 199 ? 4.394 -5.662 7.102 1.00 95.88 199 ARG A C 1
ATOM 1558 O O . ARG A 1 199 ? 5.262 -5.246 7.853 1.00 95.88 199 ARG A O 1
ATOM 1565 N N . MET A 1 200 ? 3.682 -4.859 6.331 1.00 95.00 200 MET A N 1
ATOM 1566 C CA . MET A 1 200 ? 3.860 -3.411 6.213 1.00 95.00 200 MET A CA 1
ATOM 1567 C C . MET A 1 200 ? 2.498 -2.715 6.280 1.00 95.00 200 MET A C 1
ATOM 1569 O O . MET A 1 200 ? 2.243 -1.783 5.520 1.00 95.00 200 MET A O 1
ATOM 1573 N N . ARG A 1 201 ? 1.596 -3.196 7.148 1.00 85.44 201 ARG A N 1
ATOM 1574 C CA . ARG A 1 201 ? 0.248 -2.636 7.327 1.00 85.44 201 ARG A CA 1
ATOM 1575 C C . ARG A 1 201 ? 0.331 -1.238 7.921 1.00 85.44 201 ARG A C 1
ATOM 1577 O O . ARG A 1 201 ? 1.151 -1.006 8.808 1.00 85.44 201 ARG A O 1
ATOM 1584 N N . ASN A 1 202 ? -0.555 -0.339 7.495 1.00 79.81 202 ASN A N 1
ATOM 1585 C CA . ASN A 1 202 ? -0.662 1.019 8.038 1.00 79.81 202 ASN A CA 1
ATOM 1586 C C . ASN A 1 202 ? 0.685 1.781 8.031 1.00 79.81 202 ASN A C 1
ATOM 1588 O O . ASN A 1 202 ? 0.980 2.593 8.908 1.00 79.81 202 ASN A O 1
ATOM 1592 N N . MET A 1 203 ? 1.540 1.484 7.053 1.00 88.88 203 MET A N 1
ATOM 1593 C CA . MET A 1 203 ? 2.869 2.072 6.927 1.00 88.88 203 MET A CA 1
ATOM 1594 C C . MET A 1 203 ? 2.791 3.377 6.129 1.00 88.88 203 MET A C 1
ATOM 1596 O O . MET A 1 203 ? 2.046 3.469 5.150 1.00 88.88 203 MET A O 1
ATOM 1600 N N . ARG A 1 204 ? 3.587 4.390 6.494 1.00 88.62 204 ARG A N 1
ATOM 1601 C CA . ARG A 1 204 ? 3.734 5.607 5.675 1.00 88.62 204 ARG A CA 1
ATOM 1602 C C . ARG A 1 204 ? 4.932 5.492 4.743 1.00 88.62 204 ARG A C 1
ATOM 1604 O O . ARG A 1 204 ? 6.074 5.565 5.186 1.00 88.62 204 ARG A O 1
ATOM 1611 N N . LEU A 1 205 ? 4.647 5.352 3.454 1.00 95.06 205 LEU A N 1
ATOM 1612 C CA . LEU A 1 205 ? 5.590 5.210 2.342 1.00 95.06 205 LEU A CA 1
ATOM 1613 C C . LEU A 1 205 ? 5.365 6.293 1.270 1.00 95.06 205 LEU A C 1
ATOM 1615 O O . LEU A 1 205 ? 5.709 6.108 0.100 1.00 95.06 205 LEU A O 1
ATOM 1619 N N . THR A 1 206 ? 4.792 7.440 1.648 1.00 88.75 206 THR A N 1
ATOM 1620 C CA . THR A 1 206 ? 4.583 8.579 0.746 1.00 88.75 206 THR A CA 1
ATOM 1621 C C . THR A 1 206 ? 5.886 8.931 0.033 1.00 88.75 206 THR A C 1
ATOM 1623 O O . THR A 1 206 ? 6.928 9.083 0.671 1.00 88.75 206 THR A O 1
ATOM 1626 N N . ALA A 1 207 ? 5.837 9.048 -1.295 1.00 92.38 207 ALA A N 1
ATOM 1627 C CA . ALA A 1 207 ? 6.989 9.321 -2.156 1.00 92.38 207 ALA A CA 1
ATOM 1628 C C . ALA A 1 207 ? 8.167 8.320 -2.050 1.00 92.38 207 ALA A C 1
ATOM 1630 O O . ALA A 1 207 ? 9.269 8.625 -2.516 1.00 92.38 207 ALA A O 1
ATOM 1631 N N . ALA A 1 208 ? 7.969 7.129 -1.472 1.00 97.56 208 ALA A N 1
ATOM 1632 C CA . ALA A 1 208 ? 8.999 6.092 -1.411 1.00 97.56 208 ALA A CA 1
ATOM 1633 C C . ALA A 1 208 ? 9.406 5.605 -2.814 1.00 97.56 208 ALA A C 1
ATOM 1635 O O . ALA A 1 208 ? 8.603 5.583 -3.752 1.00 97.56 208 ALA A O 1
ATOM 1636 N N . ARG A 1 209 ? 10.664 5.181 -2.964 1.00 98.50 209 ARG A N 1
ATOM 1637 C CA . ARG A 1 209 ? 11.204 4.603 -4.202 1.00 98.50 209 ARG A CA 1
ATOM 1638 C C . ARG A 1 209 ? 11.286 3.086 -4.060 1.00 98.50 209 ARG A C 1
ATOM 1640 O O . ARG A 1 209 ? 12.225 2.569 -3.480 1.00 98.50 209 ARG A O 1
ATOM 1647 N N . LEU A 1 210 ? 10.314 2.385 -4.622 1.00 98.25 210 LEU A N 1
ATOM 1648 C CA . LEU A 1 210 ? 10.140 0.927 -4.610 1.00 98.25 210 LEU A CA 1
ATOM 1649 C C . LEU A 1 210 ? 10.260 0.321 -6.023 1.00 98.25 210 LEU A C 1
ATOM 1651 O O . LEU A 1 210 ? 9.796 -0.789 -6.277 1.00 98.25 210 LEU A O 1
ATOM 1655 N N . GLY A 1 211 ? 10.861 1.046 -6.972 1.00 98.19 211 GLY A N 1
ATOM 1656 C CA . GLY A 1 211 ? 11.031 0.572 -8.345 1.00 98.19 211 GLY A CA 1
ATOM 1657 C C . GLY A 1 211 ? 11.780 -0.762 -8.388 1.00 98.19 211 GLY A C 1
ATOM 1658 O O . GLY A 1 211 ? 12.820 -0.908 -7.745 1.00 98.19 211 GLY A O 1
ATOM 1659 N N . GLN A 1 212 ? 11.240 -1.732 -9.130 1.00 98.06 212 GLN A N 1
ATOM 1660 C CA . GLN A 1 212 ? 11.751 -3.108 -9.232 1.00 98.06 212 GLN A CA 1
ATOM 1661 C C . GLN A 1 212 ? 11.867 -3.873 -7.896 1.00 98.06 212 GLN A C 1
ATOM 1663 O O . GLN A 1 212 ? 12.525 -4.913 -7.841 1.00 98.06 212 GLN A O 1
ATOM 1668 N N . ALA A 1 213 ? 11.256 -3.390 -6.808 1.00 98.38 213 ALA A N 1
ATOM 1669 C CA . ALA A 1 213 ? 11.254 -4.102 -5.532 1.00 98.38 213 ALA A CA 1
ATOM 1670 C C . ALA A 1 213 ? 10.494 -5.435 -5.637 1.00 98.38 213 ALA A C 1
ATOM 1672 O O . ALA A 1 213 ? 9.516 -5.562 -6.380 1.00 98.38 213 ALA A O 1
ATOM 1673 N N . ARG A 1 214 ? 10.929 -6.434 -4.863 1.00 98.69 214 ARG A N 1
ATOM 1674 C CA . ARG A 1 214 ? 10.263 -7.737 -4.750 1.00 98.69 214 ARG A CA 1
ATOM 1675 C C . ARG A 1 214 ? 9.319 -7.704 -3.553 1.00 98.69 214 ARG A C 1
ATOM 1677 O O . ARG A 1 214 ? 9.749 -7.885 -2.420 1.00 98.69 214 ARG A O 1
ATOM 1684 N N . LEU A 1 215 ? 8.040 -7.477 -3.822 1.00 98.44 215 LEU A N 1
ATOM 1685 C CA . LEU A 1 215 ? 6.961 -7.276 -2.847 1.00 98.44 215 LEU A CA 1
ATOM 1686 C C . LEU A 1 215 ? 5.901 -8.393 -2.913 1.00 98.44 215 LEU A C 1
ATOM 1688 O O . LEU A 1 215 ? 4.782 -8.226 -2.422 1.00 98.44 215 LEU A O 1
ATOM 1692 N N . ARG A 1 216 ? 6.231 -9.543 -3.515 1.00 98.50 216 ARG A N 1
ATOM 1693 C CA . ARG A 1 216 ? 5.303 -10.671 -3.640 1.00 98.50 216 ARG A CA 1
ATOM 1694 C C . ARG A 1 216 ? 4.794 -11.111 -2.265 1.00 98.50 216 ARG A C 1
ATOM 1696 O O . ARG A 1 216 ? 5.601 -11.346 -1.362 1.00 98.50 216 ARG A O 1
ATOM 1703 N N . GLY A 1 217 ? 3.478 -11.250 -2.123 1.00 96.81 217 GLY A N 1
ATOM 1704 C CA . GLY A 1 217 ? 2.823 -11.704 -0.894 1.00 96.81 217 GLY A CA 1
ATOM 1705 C C . GLY A 1 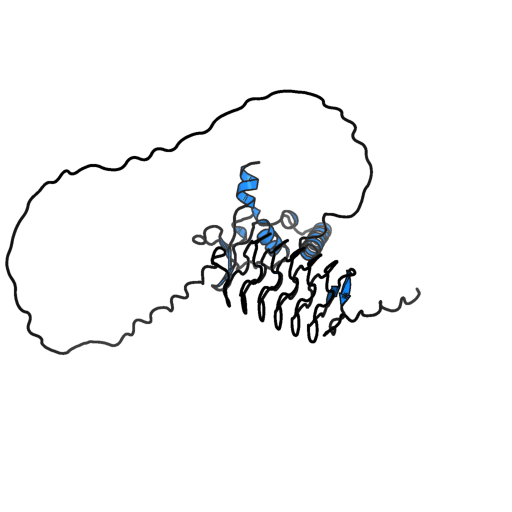217 ? 2.948 -10.744 0.292 1.00 96.81 217 GLY A C 1
ATOM 1706 O O . GLY A 1 217 ? 2.790 -11.172 1.430 1.00 96.81 217 GLY A O 1
ATOM 1707 N N . THR A 1 218 ? 3.298 -9.477 0.061 1.00 97.81 218 THR A N 1
ATOM 1708 C CA . THR A 1 218 ? 3.369 -8.467 1.129 1.00 97.81 218 THR A CA 1
ATOM 1709 C C . THR A 1 218 ? 1.990 -8.071 1.634 1.00 97.81 218 THR A C 1
ATOM 1711 O O . THR A 1 218 ? 1.020 -8.104 0.881 1.00 97.81 218 THR A O 1
ATOM 1714 N N . ASP A 1 219 ? 1.912 -7.643 2.892 1.00 95.94 219 ASP A N 1
ATOM 1715 C CA . ASP A 1 219 ? 0.726 -6.982 3.437 1.00 95.94 219 ASP A CA 1
ATOM 1716 C C . ASP A 1 219 ? 0.986 -5.475 3.553 1.00 95.94 219 ASP A C 1
ATOM 1718 O O . ASP A 1 219 ? 1.672 -5.022 4.463 1.00 95.94 219 ASP A O 1
ATOM 1722 N N . LEU A 1 220 ? 0.451 -4.710 2.607 1.00 96.69 220 LEU A N 1
ATOM 1723 C CA . LEU A 1 220 ? 0.456 -3.247 2.525 1.00 96.69 220 LEU A CA 1
ATOM 1724 C C . LEU A 1 220 ? -0.940 -2.667 2.826 1.00 96.69 220 LEU A C 1
ATOM 1726 O O . LEU A 1 220 ? -1.270 -1.565 2.378 1.00 96.69 220 LEU A O 1
ATOM 1730 N N . SER A 1 221 ? -1.788 -3.407 3.547 1.00 81.06 221 SER A N 1
ATOM 1731 C CA . SER A 1 221 ? -3.149 -2.961 3.853 1.00 81.06 221 SER A CA 1
ATOM 1732 C C . SER A 1 221 ? -3.137 -1.626 4.595 1.00 81.06 221 SER A C 1
ATOM 1734 O O . SER A 1 221 ? -2.413 -1.458 5.580 1.00 81.06 221 SER A O 1
ATOM 1736 N N . TYR A 1 222 ? -3.977 -0.694 4.144 1.00 81.19 222 TYR A N 1
ATOM 1737 C CA . TYR A 1 222 ? -4.130 0.654 4.702 1.00 81.19 222 TYR A CA 1
ATOM 1738 C C . TYR A 1 222 ? -2.854 1.510 4.693 1.00 81.19 222 TYR A C 1
ATOM 1740 O O . TYR A 1 222 ? -2.775 2.510 5.403 1.00 81.19 222 TYR A O 1
ATOM 1748 N N . SER A 1 223 ? -1.843 1.125 3.914 1.00 89.06 223 SER A N 1
ATOM 1749 C CA . SER A 1 223 ? -0.583 1.862 3.836 1.00 89.06 223 SER A CA 1
ATOM 1750 C C . SER A 1 223 ? -0.675 3.039 2.874 1.00 89.06 223 SER A C 1
ATOM 1752 O O . SER A 1 223 ? -1.333 2.978 1.834 1.00 89.06 223 SER A O 1
ATOM 1754 N N . GLU A 1 224 ? 0.018 4.119 3.216 1.00 88.69 224 GLU A N 1
ATOM 1755 C CA . GLU A 1 224 ? 0.045 5.359 2.444 1.00 88.69 224 GLU A CA 1
ATOM 1756 C C . GLU A 1 224 ? 1.227 5.328 1.474 1.00 88.69 224 GLU A C 1
ATOM 1758 O O . GLU A 1 224 ? 2.383 5.434 1.875 1.00 88.69 224 GLU A O 1
ATOM 1763 N N . LEU A 1 225 ? 0.936 5.176 0.187 1.00 97.12 225 LEU A N 1
ATOM 1764 C CA . LEU A 1 225 ? 1.884 5.059 -0.927 1.00 97.12 225 LEU A CA 1
ATOM 1765 C C . LEU A 1 225 ? 1.688 6.195 -1.944 1.00 97.12 225 LEU A C 1
ATOM 1767 O O . LEU A 1 225 ? 2.058 6.072 -3.116 1.00 97.12 225 LEU A O 1
ATOM 1771 N N . ALA A 1 226 ? 1.091 7.312 -1.518 1.00 89.38 226 ALA A N 1
ATOM 1772 C CA . ALA A 1 226 ? 0.834 8.443 -2.394 1.00 89.38 226 ALA A CA 1
ATOM 1773 C C . ALA A 1 226 ? 2.144 8.904 -3.050 1.00 89.38 226 ALA A C 1
ATOM 1775 O O . ALA A 1 226 ? 3.173 9.035 -2.382 1.00 89.38 226 ALA A O 1
ATOM 1776 N N . VAL A 1 227 ? 2.110 9.127 -4.368 1.00 95.69 227 VAL A N 1
ATOM 1777 C CA . VAL A 1 227 ? 3.269 9.503 -5.202 1.00 95.69 227 VAL A CA 1
ATOM 1778 C C . VAL A 1 227 ? 4.502 8.582 -5.083 1.00 95.69 227 VAL A C 1
ATOM 1780 O O . VAL A 1 227 ? 5.591 8.954 -5.520 1.00 95.69 227 VAL A O 1
ATOM 1783 N N . ALA A 1 228 ? 4.359 7.365 -4.546 1.00 97.88 228 ALA A N 1
ATOM 1784 C CA . ALA A 1 228 ? 5.439 6.382 -4.510 1.00 97.88 228 ALA A CA 1
ATOM 1785 C C . ALA A 1 228 ? 5.793 5.879 -5.922 1.00 97.88 228 ALA A C 1
ATOM 1787 O O . ALA A 1 228 ? 4.942 5.773 -6.807 1.00 97.88 228 ALA A O 1
ATOM 1788 N N . SER A 1 229 ? 7.065 5.544 -6.134 1.00 98.44 229 SER A N 1
ATOM 1789 C CA . SER A 1 229 ? 7.563 4.962 -7.381 1.00 98.44 229 SER A CA 1
ATOM 1790 C C . SER A 1 229 ? 7.651 3.446 -7.237 1.00 98.44 229 SER A C 1
ATOM 1792 O O . SER A 1 229 ? 8.565 2.950 -6.596 1.00 98.44 229 SER A O 1
ATOM 1794 N N . LEU A 1 230 ? 6.713 2.712 -7.829 1.00 98.50 230 LEU A N 1
ATOM 1795 C CA . LEU A 1 230 ? 6.596 1.244 -7.821 1.00 98.50 230 LEU A CA 1
ATOM 1796 C C . LEU A 1 230 ? 6.817 0.651 -9.225 1.00 98.50 230 LEU A C 1
ATOM 1798 O O . LEU A 1 230 ? 6.422 -0.480 -9.506 1.00 98.50 230 LEU A O 1
ATOM 1802 N N . ALA A 1 231 ? 7.430 1.415 -10.132 1.00 98.62 231 ALA A N 1
ATOM 1803 C CA . ALA A 1 231 ? 7.593 1.001 -11.518 1.00 98.62 231 ALA A CA 1
ATOM 1804 C C . ALA A 1 231 ? 8.394 -0.311 -11.611 1.00 98.62 231 ALA A C 1
ATOM 1806 O O . ALA A 1 231 ? 9.495 -0.422 -11.063 1.00 98.62 231 ALA A O 1
ATOM 1807 N N . GLY A 1 232 ? 7.835 -1.311 -12.292 1.00 98.50 232 GLY A N 1
ATOM 1808 C CA . GLY A 1 232 ? 8.430 -2.642 -12.426 1.00 98.50 232 GLY A CA 1
ATOM 1809 C C . GLY A 1 232 ? 8.464 -3.485 -11.146 1.00 98.50 232 GLY A C 1
ATOM 1810 O O . GLY A 1 232 ? 9.143 -4.508 -11.139 1.00 98.50 232 GLY A O 1
ATOM 1811 N N . ALA A 1 233 ? 7.811 -3.067 -10.057 1.00 98.62 233 ALA A N 1
ATOM 1812 C CA . ALA A 1 233 ? 7.779 -3.843 -8.818 1.00 98.62 233 ALA A CA 1
ATOM 1813 C C . ALA A 1 233 ? 6.957 -5.137 -8.973 1.00 98.62 233 ALA A C 1
ATOM 1815 O O . ALA A 1 233 ? 5.957 -5.172 -9.691 1.00 98.62 233 ALA A O 1
ATOM 1816 N N . ASP A 1 234 ? 7.365 -6.190 -8.264 1.00 98.75 234 ASP A N 1
ATOM 1817 C CA . ASP A 1 234 ? 6.638 -7.461 -8.180 1.00 98.75 234 ASP A CA 1
ATOM 1818 C C . ASP A 1 234 ? 5.726 -7.452 -6.950 1.00 98.75 234 ASP A C 1
ATOM 1820 O O . ASP A 1 234 ? 6.200 -7.677 -5.843 1.00 98.75 234 ASP A O 1
ATOM 1824 N N . LEU A 1 235 ? 4.437 -7.185 -7.141 1.00 98.56 235 LEU A N 1
ATOM 1825 C CA . LEU A 1 235 ? 3.390 -7.113 -6.113 1.00 98.56 235 LEU A CA 1
ATOM 1826 C C . LEU A 1 235 ? 2.430 -8.312 -6.177 1.00 98.56 235 LEU A C 1
ATOM 1828 O O . LEU A 1 235 ? 1.320 -8.251 -5.641 1.00 98.56 235 LEU A O 1
ATOM 1832 N N . ARG A 1 236 ? 2.833 -9.403 -6.839 1.00 98.69 236 ARG A N 1
ATOM 1833 C CA . ARG A 1 236 ? 1.986 -10.591 -6.993 1.00 98.69 236 ARG A CA 1
ATOM 1834 C C . ARG A 1 236 ? 1.489 -11.101 -5.654 1.00 98.69 236 ARG A C 1
ATOM 1836 O O . ARG A 1 236 ? 2.246 -11.123 -4.684 1.00 98.69 236 ARG A O 1
ATOM 1843 N N . ASP A 1 237 ? 0.240 -11.545 -5.610 1.00 97.81 237 ASP A N 1
ATOM 1844 C CA . ASP A 1 237 ? -0.384 -12.116 -4.409 1.00 97.81 237 ASP A CA 1
ATOM 1845 C C . ASP A 1 237 ? -0.334 -11.181 -3.170 1.00 97.81 237 ASP A C 1
ATOM 1847 O O . ASP A 1 237 ? -0.534 -11.630 -2.044 1.00 97.81 237 ASP A O 1
ATOM 1851 N N . GLY A 1 238 ? -0.015 -9.891 -3.346 1.00 97.31 238 GLY A N 1
ATOM 1852 C CA . GLY A 1 238 ? 0.081 -8.918 -2.261 1.00 97.31 238 GLY A CA 1
ATOM 1853 C C . GLY A 1 238 ? -1.291 -8.444 -1.786 1.00 97.31 238 GLY A C 1
ATOM 1854 O O . GLY A 1 238 ? -2.251 -8.395 -2.556 1.00 97.31 238 GLY A O 1
ATOM 1855 N N . VAL A 1 239 ? -1.388 -8.045 -0.521 1.00 92.50 239 VAL A N 1
ATOM 1856 C CA . VAL A 1 239 ? -2.595 -7.471 0.078 1.00 92.50 239 VAL A CA 1
ATOM 1857 C C . VAL A 1 239 ? -2.413 -5.961 0.187 1.00 92.50 239 VAL A C 1
ATOM 1859 O O . VAL A 1 239 ? -1.604 -5.480 0.965 1.00 92.50 239 VAL A O 1
ATOM 1862 N N . LEU A 1 240 ? -3.160 -5.203 -0.607 1.00 95.62 240 LEU A N 1
ATOM 1863 C CA . LEU A 1 240 ? -3.148 -3.737 -0.673 1.00 95.62 240 LEU A CA 1
ATOM 1864 C C . LEU A 1 240 ? -4.538 -3.160 -0.354 1.00 95.62 240 LEU A C 1
ATOM 1866 O O . LEU A 1 240 ? -4.934 -2.121 -0.887 1.00 95.62 240 LEU A O 1
ATOM 1870 N N . VAL A 1 241 ? -5.308 -3.848 0.492 1.00 82.19 241 VAL A N 1
ATOM 1871 C CA . VAL A 1 241 ? -6.678 -3.446 0.824 1.00 82.19 241 VAL A CA 1
ATOM 1872 C C . VAL A 1 241 ? -6.663 -2.064 1.469 1.00 82.19 241 VAL A C 1
ATOM 1874 O O . VAL A 1 241 ? -5.962 -1.844 2.456 1.00 82.19 241 VAL A O 1
ATOM 1877 N N . GLY A 1 242 ? -7.423 -1.122 0.911 1.00 71.94 242 GLY A N 1
ATOM 1878 C CA . GLY A 1 242 ? -7.487 0.250 1.418 1.00 71.94 242 GLY A CA 1
ATOM 1879 C C . GLY A 1 242 ? -6.179 1.042 1.309 1.00 71.94 242 GLY A C 1
ATOM 1880 O O . GLY A 1 242 ? -6.048 2.063 1.978 1.00 71.94 242 GLY A O 1
ATOM 1881 N N . ALA A 1 243 ? -5.196 0.587 0.524 1.00 87.69 243 ALA A N 1
ATOM 1882 C CA . ALA A 1 243 ? -3.937 1.307 0.353 1.00 87.69 243 ALA A CA 1
ATOM 1883 C C . ALA A 1 243 ? -4.139 2.640 -0.396 1.00 87.69 243 ALA A C 1
ATOM 1885 O O . ALA A 1 243 ? -4.878 2.718 -1.383 1.00 87.69 243 ALA A O 1
ATOM 1886 N N . GLY A 1 244 ? -3.442 3.687 0.045 1.00 84.56 244 GLY A N 1
ATOM 1887 C CA . GLY A 1 244 ? -3.452 5.007 -0.583 1.00 84.56 244 GLY A CA 1
ATOM 1888 C C . GLY A 1 244 ? -2.412 5.103 -1.697 1.00 84.56 244 GLY A C 1
ATOM 1889 O O . GLY A 1 244 ? -1.272 5.464 -1.443 1.00 84.56 244 GLY A O 1
ATOM 1890 N N . LEU A 1 245 ? -2.781 4.815 -2.944 1.00 96.94 245 LEU A N 1
ATOM 1891 C CA . LEU A 1 245 ? -1.890 4.806 -4.120 1.00 96.94 245 LEU A CA 1
ATOM 1892 C C . LEU A 1 245 ? -2.041 6.060 -5.000 1.00 96.94 245 LEU A C 1
ATOM 1894 O O . LEU A 1 245 ? -1.669 6.059 -6.177 1.00 96.94 245 LEU A O 1
ATOM 1898 N N . ARG A 1 246 ? -2.576 7.157 -4.450 1.00 92.00 246 ARG A N 1
ATOM 1899 C CA . ARG A 1 246 ? -2.858 8.379 -5.212 1.00 92.00 246 ARG A CA 1
ATOM 1900 C C . ARG A 1 246 ? -1.599 8.918 -5.895 1.00 92.00 246 ARG A C 1
ATOM 1902 O O . ARG A 1 246 ? -0.618 9.263 -5.236 1.00 92.00 246 ARG A O 1
ATOM 1909 N N . GLY A 1 247 ? -1.627 9.030 -7.219 1.00 96.44 247 GLY A N 1
ATOM 1910 C CA . GLY A 1 247 ? -0.495 9.513 -8.012 1.00 96.44 247 GLY A CA 1
ATOM 1911 C C . GLY A 1 247 ? 0.729 8.589 -8.030 1.00 96.44 247 GLY A C 1
ATOM 1912 O O . GLY A 1 247 ? 1.783 9.017 -8.498 1.00 96.44 247 GLY A O 1
ATOM 1913 N N . ALA A 1 248 ? 0.626 7.359 -7.515 1.00 98.25 248 ALA A N 1
ATOM 1914 C CA . ALA A 1 248 ? 1.727 6.403 -7.526 1.00 98.25 248 ALA A CA 1
ATOM 1915 C C . ALA A 1 248 ? 2.092 5.981 -8.959 1.00 98.25 248 ALA A C 1
ATOM 1917 O O . ALA A 1 248 ? 1.245 5.896 -9.853 1.00 98.25 248 ALA A O 1
ATOM 1918 N N . ASP A 1 249 ? 3.370 5.698 -9.187 1.00 98.69 249 ASP A N 1
ATOM 1919 C CA . ASP A 1 249 ? 3.866 5.184 -10.460 1.00 98.69 249 ASP A CA 1
ATOM 1920 C C . ASP A 1 249 ? 3.955 3.657 -10.413 1.00 98.69 249 ASP A C 1
ATOM 1922 O O . ASP A 1 249 ? 4.904 3.114 -9.861 1.00 98.69 249 ASP A O 1
ATOM 1926 N N . LEU A 1 250 ? 2.973 2.974 -10.996 1.00 98.62 250 LEU A N 1
ATOM 1927 C CA . LEU A 1 250 ? 2.858 1.512 -11.069 1.00 98.62 250 LEU A CA 1
ATOM 1928 C C . LEU A 1 250 ? 3.176 0.985 -12.480 1.00 98.62 250 LEU A C 1
ATOM 1930 O O . LEU A 1 250 ? 2.782 -0.126 -12.836 1.00 98.62 250 LEU A O 1
ATOM 1934 N N . ARG A 1 251 ? 3.858 1.772 -13.325 1.00 98.75 251 ARG A N 1
ATOM 1935 C CA . ARG A 1 251 ? 4.158 1.361 -14.704 1.00 98.75 251 ARG A CA 1
ATOM 1936 C C . ARG A 1 251 ? 4.941 0.054 -14.734 1.00 98.75 251 ARG A C 1
ATOM 1938 O O . ARG A 1 251 ? 5.925 -0.096 -14.013 1.00 98.75 251 ARG A O 1
ATOM 1945 N N . SER A 1 252 ? 4.510 -0.878 -15.576 1.00 98.62 252 SER A N 1
ATOM 1946 C CA . SER A 1 252 ? 5.101 -2.219 -15.694 1.00 98.62 252 SER A CA 1
ATOM 1947 C C . SER A 1 252 ? 5.157 -3.032 -14.390 1.00 98.62 252 SER A C 1
ATOM 1949 O O . SER A 1 252 ? 5.911 -3.999 -14.324 1.00 98.62 252 SER A O 1
ATOM 1951 N N . ALA A 1 253 ? 4.413 -2.653 -13.344 1.00 98.62 253 ALA A N 1
ATOM 1952 C CA . ALA A 1 253 ? 4.335 -3.436 -12.113 1.00 98.62 253 ALA A CA 1
ATOM 1953 C C . ALA A 1 253 ? 3.530 -4.727 -12.333 1.00 98.62 253 ALA A C 1
ATOM 1955 O O . ALA A 1 253 ? 2.554 -4.748 -13.087 1.00 98.62 253 ALA A O 1
ATOM 1956 N N . ASP A 1 254 ? 3.919 -5.799 -11.650 1.00 98.81 254 ASP A N 1
ATOM 1957 C CA . ASP A 1 254 ? 3.214 -7.079 -11.675 1.00 98.81 254 ASP A CA 1
ATOM 1958 C C . ASP A 1 254 ? 2.287 -7.175 -10.459 1.00 98.81 254 ASP A C 1
ATOM 1960 O O . ASP A 1 254 ? 2.744 -7.373 -9.337 1.00 98.81 254 ASP A O 1
ATOM 1964 N N . LEU A 1 255 ? 0.986 -7.001 -10.677 1.00 98.69 255 LEU A N 1
ATOM 1965 C CA . LEU A 1 255 ? -0.069 -7.004 -9.658 1.00 98.69 255 LEU A CA 1
ATOM 1966 C C . LEU A 1 255 ? -0.938 -8.266 -9.752 1.00 98.69 255 LEU A C 1
ATOM 1968 O O . LEU A 1 255 ? -2.067 -8.283 -9.255 1.00 98.69 255 LEU A O 1
ATOM 1972 N N . ARG A 1 256 ? -0.458 -9.333 -10.406 1.00 98.69 256 ARG A N 1
ATOM 1973 C CA . ARG A 1 256 ? -1.271 -10.539 -10.593 1.00 98.69 256 ARG A CA 1
ATOM 1974 C C . ARG A 1 256 ? -1.694 -11.136 -9.255 1.00 98.69 256 ARG A C 1
ATOM 1976 O O . ARG A 1 256 ? -0.863 -11.347 -8.376 1.00 98.69 256 ARG A O 1
ATOM 1983 N N . GLY A 1 257 ? -2.989 -11.403 -9.109 1.00 97.44 257 GLY A N 1
ATOM 1984 C CA . GLY A 1 257 ? -3.562 -11.939 -7.868 1.00 97.44 257 GLY A CA 1
ATOM 1985 C C . GLY A 1 257 ? -3.524 -10.987 -6.664 1.00 97.44 257 GLY A C 1
ATOM 1986 O O . GLY A 1 257 ? -3.914 -11.392 -5.573 1.00 97.44 257 GLY A O 1
ATOM 1987 N N . ALA A 1 258 ? -3.072 -9.737 -6.823 1.00 98.38 258 ALA A N 1
ATOM 1988 C CA . ALA A 1 258 ? -3.026 -8.779 -5.724 1.00 98.38 258 ALA A CA 1
ATOM 1989 C C . ALA A 1 258 ? -4.436 -8.341 -5.298 1.00 98.38 258 ALA A C 1
ATOM 1991 O O . ALA A 1 258 ? -5.326 -8.149 -6.128 1.00 98.38 258 ALA A O 1
ATOM 1992 N N . ASN A 1 259 ? -4.646 -8.124 -4.003 1.00 93.38 259 ASN A N 1
ATOM 1993 C CA . ASN A 1 259 ? -5.904 -7.606 -3.481 1.00 93.38 259 ASN A CA 1
ATOM 1994 C C . ASN A 1 259 ? -5.826 -6.089 -3.285 1.00 93.38 259 ASN A C 1
ATOM 1996 O O . ASN A 1 259 ? -5.250 -5.616 -2.315 1.00 93.38 259 ASN A O 1
ATOM 2000 N N . LEU A 1 260 ? -6.433 -5.337 -4.194 1.00 94.44 260 LEU A N 1
ATOM 2001 C CA . LEU A 1 260 ? -6.524 -3.876 -4.209 1.00 94.44 260 LEU A CA 1
ATOM 2002 C C . LEU A 1 260 ? -7.928 -3.386 -3.807 1.00 94.44 260 LEU A C 1
ATOM 2004 O O . LEU A 1 260 ? -8.302 -2.255 -4.124 1.00 94.44 260 LEU A O 1
ATOM 2008 N N . ALA A 1 261 ? -8.742 -4.218 -3.149 1.00 77.44 261 ALA A N 1
ATOM 2009 C CA . ALA A 1 261 ? -10.083 -3.814 -2.743 1.00 77.44 261 ALA A CA 1
ATOM 2010 C C . ALA A 1 261 ? -10.036 -2.539 -1.884 1.00 77.44 261 ALA A C 1
ATOM 2012 O O . ALA A 1 261 ? -9.193 -2.411 -0.997 1.00 77.44 261 ALA A O 1
ATOM 2013 N N . TYR A 1 262 ? -10.940 -1.594 -2.143 1.00 81.00 262 TYR A N 1
ATOM 2014 C CA . TYR A 1 262 ? -11.001 -0.290 -1.462 1.00 81.00 262 TYR A CA 1
ATOM 2015 C C . TYR A 1 262 ? -9.746 0.599 -1.590 1.00 81.00 262 TYR A C 1
ATOM 2017 O O . TYR A 1 262 ? -9.682 1.637 -0.936 1.00 81.00 262 TYR A O 1
ATOM 2025 N N . ALA A 1 263 ? -8.748 0.233 -2.402 1.00 82.94 263 ALA A N 1
ATOM 2026 C CA . ALA A 1 263 ? -7.561 1.062 -2.602 1.00 82.94 263 ALA A CA 1
ATOM 2027 C C . ALA A 1 263 ? -7.893 2.354 -3.367 1.00 82.94 263 ALA A C 1
ATOM 2029 O O . ALA A 1 263 ? -8.784 2.372 -4.220 1.00 82.94 263 ALA A O 1
ATOM 2030 N N . ASP A 1 264 ? -7.146 3.426 -3.105 1.00 85.62 264 ASP A N 1
ATOM 2031 C CA . ASP A 1 264 ? -7.272 4.697 -3.824 1.00 85.62 264 ASP A CA 1
ATOM 2032 C C . ASP A 1 264 ? -6.172 4.836 -4.880 1.00 85.62 264 ASP A C 1
ATOM 2034 O O . ASP A 1 264 ? -5.028 5.158 -4.565 1.00 85.62 264 ASP A O 1
ATOM 2038 N N . LEU A 1 265 ? -6.519 4.608 -6.146 1.00 95.25 265 LEU A N 1
ATOM 2039 C CA . LEU A 1 265 ? -5.618 4.686 -7.298 1.00 95.25 265 LEU A CA 1
ATOM 2040 C C . LEU A 1 265 ? -5.741 6.015 -8.059 1.00 95.25 265 LEU A C 1
ATOM 2042 O O . LEU A 1 265 ? -5.217 6.113 -9.170 1.00 95.25 265 LEU A O 1
ATOM 2046 N N . ARG A 1 266 ? -6.411 7.048 -7.523 1.00 92.06 266 ARG A N 1
ATOM 2047 C CA . ARG A 1 266 ? -6.620 8.327 -8.235 1.00 92.06 266 ARG A CA 1
ATOM 2048 C C . ARG A 1 266 ? -5.308 8.890 -8.785 1.00 92.06 266 ARG A C 1
ATOM 2050 O O . ARG A 1 266 ? -4.344 9.104 -8.052 1.00 92.06 266 ARG A O 1
ATOM 2057 N N . GLY A 1 267 ? -5.254 9.134 -10.092 1.00 96.00 267 GLY A N 1
ATOM 2058 C CA . GLY A 1 267 ? -4.059 9.643 -10.771 1.00 96.00 267 GLY A CA 1
ATOM 2059 C C . GLY A 1 267 ? -2.851 8.694 -10.804 1.00 96.00 267 GLY A C 1
ATOM 2060 O O . GLY A 1 267 ? -1.780 9.116 -11.243 1.00 96.00 267 GLY A O 1
ATOM 2061 N N . ALA A 1 268 ? -2.978 7.441 -10.352 1.00 97.94 268 ALA A N 1
ATOM 2062 C CA . ALA A 1 268 ? -1.910 6.453 -10.457 1.00 97.94 268 ALA A CA 1
ATOM 2063 C C . ALA A 1 268 ? -1.614 6.110 -11.926 1.00 97.94 268 ALA A C 1
ATOM 2065 O O . ALA A 1 268 ? -2.503 6.083 -12.781 1.00 97.94 268 ALA A O 1
ATOM 2066 N N . ARG A 1 269 ? -0.344 5.831 -12.235 1.00 98.50 269 ARG A N 1
ATOM 2067 C CA . ARG A 1 269 ? 0.110 5.486 -13.590 1.00 98.50 269 ARG A CA 1
ATOM 2068 C C . ARG A 1 269 ? 0.238 3.974 -13.723 1.00 98.50 269 ARG A C 1
ATOM 2070 O O . ARG A 1 269 ? 1.167 3.398 -13.177 1.00 98.50 269 ARG A O 1
ATOM 2077 N N . LEU A 1 270 ? -0.657 3.352 -14.488 1.00 98.12 270 LEU A N 1
ATOM 2078 C CA . LEU A 1 270 ? -0.738 1.890 -14.655 1.00 98.12 270 LEU A CA 1
ATOM 2079 C C . LEU A 1 270 ? -0.272 1.393 -16.036 1.00 98.12 270 LEU A C 1
ATOM 2081 O O . LEU A 1 270 ? -0.543 0.253 -16.404 1.00 98.12 270 LEU A O 1
ATOM 2085 N N . ALA A 1 271 ? 0.398 2.225 -16.843 1.00 98.31 271 ALA A N 1
ATOM 2086 C CA . ALA A 1 271 ? 0.804 1.817 -18.191 1.00 98.31 271 ALA A CA 1
ATOM 2087 C C . ALA A 1 271 ? 1.717 0.576 -18.142 1.00 98.31 271 ALA A C 1
ATOM 2089 O O . ALA A 1 271 ? 2.770 0.601 -17.507 1.00 98.31 271 ALA A O 1
ATOM 2090 N N . GLY A 1 272 ? 1.293 -0.510 -18.794 1.00 98.00 272 GLY A N 1
ATOM 2091 C CA . GLY A 1 272 ? 2.003 -1.793 -18.803 1.00 98.00 272 GLY A CA 1
ATOM 2092 C C . GLY A 1 272 ? 1.886 -2.623 -17.518 1.00 98.00 272 GLY A C 1
ATOM 2093 O O . GLY A 1 272 ? 2.519 -3.670 -17.446 1.00 98.00 272 GLY A O 1
ATOM 2094 N N . ALA A 1 273 ? 1.119 -2.184 -16.514 1.00 98.25 273 ALA A N 1
ATOM 2095 C CA . ALA A 1 273 ? 0.901 -2.965 -15.299 1.00 98.25 273 ALA A CA 1
ATOM 2096 C C . ALA A 1 273 ? 0.063 -4.223 -15.588 1.00 98.25 273 ALA A C 1
ATOM 2098 O O . ALA A 1 273 ? -0.921 -4.165 -16.330 1.00 98.25 273 ALA A O 1
ATOM 2099 N N . ASP A 1 274 ? 0.425 -5.350 -14.976 1.00 98.62 274 ASP A N 1
ATOM 2100 C CA . ASP A 1 274 ? -0.305 -6.611 -15.115 1.00 98.62 274 ASP A CA 1
ATOM 2101 C C . ASP A 1 274 ? -1.248 -6.819 -13.931 1.00 98.62 274 ASP A C 1
ATOM 2103 O O . ASP A 1 274 ? -0.827 -7.188 -12.839 1.00 98.62 274 ASP A O 1
ATOM 2107 N N . LEU A 1 275 ? -2.537 -6.586 -14.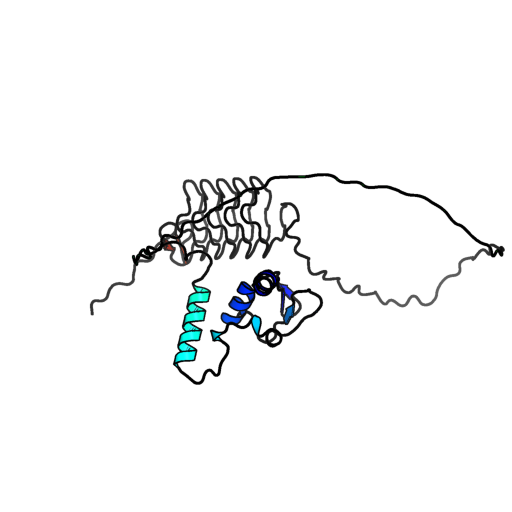158 1.00 98.44 275 LEU A N 1
ATOM 2108 C CA . LEU A 1 275 ? -3.580 -6.704 -13.142 1.00 98.44 275 LEU A CA 1
ATOM 2109 C C . LEU A 1 275 ? -4.302 -8.055 -13.173 1.00 98.44 275 LEU A C 1
ATOM 2111 O O . LEU A 1 275 ? -5.299 -8.203 -12.478 1.00 98.44 275 LEU A O 1
ATOM 2115 N N . ARG A 1 276 ? -3.878 -9.050 -13.970 1.00 98.50 276 ARG A N 1
ATOM 2116 C CA . ARG A 1 276 ? -4.652 -10.298 -14.136 1.00 98.50 276 ARG A CA 1
ATOM 2117 C C . ARG A 1 276 ? -4.934 -10.975 -12.790 1.00 98.50 276 ARG A C 1
ATOM 2119 O O . ARG A 1 276 ? -4.023 -11.300 -12.036 1.00 98.50 276 ARG A O 1
ATOM 2126 N N . GLY A 1 277 ? -6.213 -11.202 -12.496 1.00 97.38 277 GLY A N 1
ATOM 2127 C CA . GLY A 1 277 ? -6.652 -11.793 -11.229 1.00 97.38 277 GLY A CA 1
ATOM 2128 C C . GLY A 1 277 ? -6.580 -10.860 -10.015 1.00 97.38 277 GLY A C 1
ATOM 2129 O O . GLY A 1 277 ? -6.918 -11.297 -8.922 1.00 97.38 277 GLY A O 1
ATOM 2130 N N . ALA A 1 278 ? -6.173 -9.597 -10.176 1.00 98.19 278 ALA A N 1
ATOM 2131 C CA . ALA A 1 278 ? -6.182 -8.627 -9.088 1.00 98.19 278 ALA A CA 1
ATOM 2132 C C . ALA A 1 278 ? -7.620 -8.300 -8.669 1.00 98.19 278 ALA A C 1
ATOM 2134 O O . ALA A 1 278 ? -8.468 -8.048 -9.526 1.00 98.19 278 ALA A O 1
ATOM 2135 N N . VAL A 1 279 ? -7.896 -8.275 -7.368 1.00 89.62 279 VAL A N 1
ATOM 2136 C CA . VAL A 1 279 ? -9.215 -7.933 -6.821 1.00 89.62 279 VAL A CA 1
ATOM 2137 C C . VAL A 1 279 ? -9.309 -6.420 -6.673 1.00 89.62 279 VAL A C 1
ATOM 2139 O O . VAL A 1 279 ? -8.525 -5.820 -5.951 1.00 89.62 279 VAL A O 1
ATOM 2142 N N . LEU A 1 280 ? -10.273 -5.799 -7.348 1.00 91.69 280 LEU A N 1
ATOM 2143 C CA . LEU A 1 280 ? -10.434 -4.342 -7.441 1.00 91.69 280 LEU A CA 1
ATOM 2144 C C . LEU A 1 280 ? -11.761 -3.857 -6.844 1.00 91.69 280 LEU A C 1
ATOM 2146 O O . LEU A 1 280 ? -12.156 -2.717 -7.064 1.00 91.69 280 LEU A O 1
ATOM 2150 N N . GLY A 1 281 ? -12.486 -4.718 -6.127 1.00 80.31 281 GLY A N 1
ATOM 2151 C CA . GLY A 1 281 ? -13.800 -4.394 -5.576 1.00 80.31 281 GLY A CA 1
ATOM 2152 C C . GLY A 1 281 ? -13.784 -3.107 -4.750 1.00 80.31 281 GLY A C 1
ATOM 2153 O O . GLY A 1 281 ? -12.982 -2.967 -3.828 1.00 80.31 281 GLY A O 1
ATOM 2154 N N . SER A 1 282 ? -14.660 -2.160 -5.091 1.00 82.94 282 SER A N 1
ATOM 2155 C CA . SER A 1 282 ? -14.810 -0.877 -4.390 1.00 82.94 282 SER A CA 1
ATOM 2156 C C . SER A 1 282 ? -13.561 0.018 -4.375 1.00 82.94 282 SER A C 1
ATOM 2158 O O . SER A 1 282 ? -13.536 1.006 -3.645 1.00 82.94 282 SER A O 1
ATOM 2160 N N . ALA A 1 283 ? -12.527 -0.290 -5.166 1.00 80.69 283 ALA A N 1
ATOM 2161 C CA . ALA A 1 283 ? -11.371 0.586 -5.326 1.00 80.69 283 ALA A CA 1
ATOM 2162 C C . ALA A 1 283 ? -11.774 1.893 -6.025 1.00 80.69 283 ALA A C 1
ATOM 2164 O O . ALA A 1 283 ? -12.644 1.892 -6.898 1.00 80.69 283 ALA A O 1
ATOM 2165 N N . ILE A 1 284 ? -11.119 3.000 -5.679 1.00 82.56 284 ILE A N 1
ATOM 2166 C CA . ILE A 1 284 ? -11.239 4.258 -6.418 1.00 82.56 284 ILE A CA 1
ATOM 2167 C C . ILE A 1 284 ? -10.234 4.201 -7.562 1.00 82.56 284 ILE A C 1
ATOM 2169 O O . ILE A 1 284 ? -9.028 4.138 -7.339 1.00 82.56 284 ILE A O 1
ATOM 2173 N N . TRP A 1 285 ? -10.724 4.187 -8.794 1.00 93.69 285 TRP A N 1
ATOM 2174 C CA . TRP A 1 285 ? -9.904 4.028 -9.984 1.00 93.69 285 TRP A CA 1
ATOM 2175 C C . TRP A 1 285 ? -9.104 5.291 -10.325 1.00 93.69 285 TRP A C 1
ATOM 2177 O O . TRP A 1 285 ? -9.255 6.349 -9.710 1.00 93.69 285 TRP A O 1
ATOM 2187 N N . THR A 1 286 ? -8.247 5.199 -11.343 1.00 95.44 286 THR A N 1
ATOM 2188 C CA . THR A 1 286 ? -7.331 6.280 -11.741 1.00 95.44 286 THR A CA 1
ATOM 2189 C C . THR A 1 286 ? -8.029 7.580 -12.128 1.00 95.44 286 THR A C 1
ATOM 2191 O O . THR A 1 286 ? -7.432 8.646 -12.000 1.00 95.44 286 THR A O 1
ATOM 2194 N N . ASP A 1 287 ? -9.281 7.502 -12.576 1.00 92.12 287 ASP A N 1
ATOM 2195 C CA . ASP A 1 287 ? -10.135 8.632 -12.950 1.00 92.12 287 ASP A CA 1
ATOM 2196 C C . ASP A 1 287 ? -11.091 9.086 -11.828 1.00 92.12 287 ASP A C 1
ATOM 2198 O O . ASP A 1 287 ? -11.896 9.990 -12.037 1.00 92.12 287 ASP A O 1
ATOM 2202 N N . GLY A 1 288 ? -11.009 8.479 -10.639 1.00 82.31 288 GLY A N 1
ATOM 2203 C CA . GLY A 1 288 ? -11.838 8.817 -9.481 1.00 82.31 288 GLY A CA 1
ATOM 2204 C C . GLY A 1 288 ? -13.160 8.058 -9.371 1.00 82.31 288 GLY A C 1
ATOM 2205 O O . GLY A 1 288 ? -13.874 8.254 -8.390 1.00 82.31 288 GLY A O 1
ATOM 2206 N N . ARG A 1 289 ? -13.505 7.183 -10.322 1.00 84.00 289 ARG A N 1
ATOM 2207 C CA . ARG A 1 289 ? -14.720 6.356 -10.227 1.00 84.00 289 ARG A CA 1
ATOM 2208 C C . ARG A 1 289 ? -14.493 5.119 -9.364 1.00 84.00 289 ARG A C 1
ATOM 2210 O O . ARG A 1 289 ? -13.404 4.560 -9.352 1.00 84.00 289 ARG A O 1
ATOM 2217 N N . TYR A 1 290 ? -15.543 4.643 -8.704 1.00 78.81 290 TYR A N 1
ATOM 2218 C CA . TYR A 1 290 ? -15.491 3.398 -7.940 1.00 78.81 290 TYR A CA 1
ATOM 2219 C C . TYR A 1 290 ? -15.623 2.177 -8.853 1.00 78.81 290 TYR A C 1
ATOM 2221 O O . TYR A 1 290 ? -16.511 2.110 -9.707 1.00 78.81 290 TYR A O 1
ATOM 2229 N N . CYS A 1 291 ? -14.769 1.186 -8.633 1.00 79.88 291 CYS A N 1
ATOM 2230 C CA . CYS A 1 291 ? -14.911 -0.135 -9.223 1.00 79.88 291 CYS A CA 1
ATOM 2231 C C . CYS A 1 291 ? -16.055 -0.894 -8.541 1.00 79.88 291 CYS A C 1
ATOM 2233 O O . CYS A 1 291 ? -16.183 -0.892 -7.316 1.00 79.88 291 CYS A O 1
ATOM 2235 N N . ALA A 1 292 ? -16.870 -1.603 -9.318 1.00 77.75 292 ALA A N 1
ATOM 2236 C CA . ALA A 1 292 ? -17.920 -2.459 -8.783 1.00 77.75 292 ALA A CA 1
ATOM 2237 C C . ALA A 1 292 ? -17.312 -3.560 -7.889 1.00 77.75 292 ALA A C 1
ATOM 2239 O O . ALA A 1 292 ? -16.204 -4.022 -8.184 1.00 77.75 292 ALA A O 1
ATOM 2240 N N . PRO A 1 293 ? -18.027 -4.062 -6.863 1.00 77.50 293 PRO A N 1
ATOM 2241 C CA . PRO A 1 293 ? -17.510 -5.069 -5.924 1.00 77.50 293 PRO A CA 1
ATOM 2242 C C . PRO A 1 293 ? -16.943 -6.338 -6.579 1.00 77.50 293 PRO A C 1
ATOM 2244 O O . PRO A 1 293 ? -16.036 -6.967 -6.049 1.00 77.50 293 PRO A O 1
ATOM 2247 N N . ARG A 1 294 ? -17.449 -6.692 -7.765 1.00 82.94 294 ARG A N 1
ATOM 2248 C CA . ARG A 1 294 ? -17.041 -7.867 -8.551 1.00 82.94 294 ARG A CA 1
ATOM 2249 C C . ARG A 1 294 ? -15.869 -7.625 -9.514 1.00 82.94 294 ARG A C 1
ATOM 2251 O O . ARG A 1 294 ? -15.630 -8.456 -10.388 1.00 82.94 294 ARG A O 1
ATOM 2258 N N . SER A 1 295 ? -15.209 -6.472 -9.435 1.00 89.19 295 SER A N 1
ATOM 2259 C CA . SER A 1 295 ? -14.110 -6.114 -10.337 1.00 89.19 295 SER A CA 1
ATOM 2260 C C . SER A 1 295 ? -12.887 -6.980 -10.047 1.00 89.19 295 SER A C 1
ATOM 2262 O O . SER A 1 295 ? -12.331 -6.921 -8.951 1.00 89.19 295 SER A O 1
ATOM 2264 N N . VAL A 1 296 ? -12.477 -7.782 -11.030 1.00 95.56 296 VAL A N 1
ATOM 2265 C CA . VAL A 1 296 ? -11.295 -8.648 -10.962 1.00 95.56 296 VAL A CA 1
ATOM 2266 C C . VAL A 1 296 ? -10.548 -8.554 -12.284 1.00 95.56 296 VAL A C 1
ATOM 2268 O O . VAL A 1 296 ? -11.158 -8.673 -13.345 1.00 95.56 296 VAL A O 1
ATOM 2271 N N . GLY A 1 297 ? -9.235 -8.332 -12.252 1.00 95.38 297 GLY A N 1
ATOM 2272 C CA . GLY A 1 297 ? -8.420 -8.178 -13.462 1.00 95.38 297 GLY A CA 1
ATOM 2273 C C . GLY A 1 297 ? -8.543 -6.810 -14.135 1.00 95.38 297 GLY A C 1
ATOM 2274 O O . GLY A 1 297 ? -7.566 -6.265 -14.642 1.00 95.38 297 GLY A O 1
ATOM 2275 N N . SER A 1 298 ? -9.745 -6.248 -14.120 1.00 95.81 298 SER A N 1
ATOM 2276 C CA . SER A 1 298 ? -10.073 -4.927 -14.633 1.00 95.81 298 SER A CA 1
ATOM 2277 C C . SER A 1 298 ? -11.156 -4.278 -13.771 1.00 95.81 298 SER A C 1
ATOM 2279 O O . SER A 1 298 ? -11.976 -4.954 -13.143 1.00 95.81 298 SER A O 1
ATOM 2281 N N . CYS A 1 299 ? -11.143 -2.946 -13.719 1.00 91.94 299 CYS A N 1
ATOM 2282 C CA . CYS A 1 299 ? -12.173 -2.177 -13.035 1.00 91.94 299 CYS A CA 1
ATOM 2283 C C . CYS A 1 299 ? -13.445 -2.151 -13.890 1.00 91.94 299 CYS A C 1
ATOM 2285 O O . CYS A 1 299 ? -13.450 -1.597 -14.992 1.00 91.94 299 CYS A O 1
ATOM 2287 N N . VAL A 1 300 ? -14.524 -2.751 -13.387 1.00 92.62 300 VAL A N 1
ATOM 2288 C CA . VAL A 1 300 ? -15.850 -2.674 -14.003 1.00 92.62 300 VAL A CA 1
ATOM 2289 C C . VAL A 1 300 ? -16.616 -1.567 -13.298 1.00 92.62 300 VAL A C 1
ATOM 2291 O O . VAL A 1 300 ? -16.850 -1.652 -12.097 1.00 92.62 300 VAL A O 1
ATOM 2294 N N . PHE A 1 301 ? -17.030 -0.534 -14.022 1.00 85.19 301 PHE A N 1
ATOM 2295 C CA . PHE A 1 301 ? -17.856 0.527 -13.452 1.00 85.19 301 PHE A CA 1
ATOM 2296 C C . PHE A 1 301 ? -19.323 0.096 -13.482 1.00 85.19 301 PHE A C 1
ATOM 2298 O O . PHE A 1 301 ? -19.840 -0.280 -14.535 1.00 85.19 301 PHE A O 1
ATOM 2305 N N . SER A 1 302 ? -20.010 0.136 -12.344 1.00 64.94 302 SER A N 1
ATOM 2306 C CA . SER A 1 302 ? -21.470 0.020 -12.323 1.00 64.94 302 SER A CA 1
ATOM 2307 C C . SER A 1 302 ? -22.100 1.277 -12.931 1.00 64.94 302 SER A C 1
ATOM 2309 O O . SER A 1 302 ? -21.604 2.387 -12.726 1.00 64.94 302 SER A O 1
ATOM 2311 N N . ALA A 1 303 ? -23.187 1.107 -13.689 1.00 57.66 303 ALA A N 1
ATOM 2312 C CA . ALA A 1 303 ? -23.978 2.234 -14.171 1.00 57.66 303 ALA A CA 1
ATOM 2313 C C . ALA A 1 303 ? -24.514 3.045 -12.974 1.00 57.66 303 ALA A C 1
ATOM 2315 O O . ALA A 1 303 ? -24.833 2.444 -11.941 1.00 57.66 303 ALA A O 1
ATOM 2316 N N . PRO A 1 304 ? -24.637 4.382 -13.080 1.00 51.12 304 PRO A N 1
ATOM 2317 C CA . PRO A 1 304 ? -25.440 5.126 -12.118 1.00 51.12 304 PRO A CA 1
ATOM 2318 C C . PRO A 1 304 ? -26.865 4.543 -12.121 1.00 51.12 304 PRO A C 1
ATOM 2320 O O . PRO A 1 304 ? -27.333 4.128 -13.188 1.00 51.12 304 PRO A O 1
ATOM 2323 N N . PRO A 1 305 ? -27.557 4.476 -10.967 1.00 42.84 305 PRO A N 1
ATOM 2324 C CA . PRO A 1 305 ? -28.949 4.039 -10.945 1.00 42.84 305 PRO A CA 1
ATOM 2325 C C . PRO A 1 305 ? -29.763 4.876 -11.948 1.00 42.84 305 PRO A C 1
ATOM 2327 O O . PRO A 1 305 ? -29.437 6.057 -12.147 1.00 42.84 305 PRO A O 1
ATOM 2330 N N . PRO A 1 306 ? -30.777 4.292 -12.618 1.00 42.94 306 PRO A N 1
ATOM 2331 C CA . PRO A 1 306 ? -31.631 5.056 -13.513 1.00 42.94 306 PRO A CA 1
ATOM 2332 C C . PRO A 1 306 ? -32.160 6.275 -12.755 1.00 42.94 306 PRO A C 1
ATOM 2334 O O . PRO A 1 306 ? -32.630 6.166 -11.623 1.00 42.94 306 PRO A O 1
ATOM 2337 N N . ARG A 1 307 ? -32.017 7.459 -13.360 1.00 50.62 307 ARG A N 1
ATOM 2338 C CA . ARG A 1 307 ? -32.700 8.657 -12.875 1.00 50.62 307 ARG A CA 1
ATOM 2339 C C . ARG A 1 307 ? -34.178 8.452 -13.165 1.00 50.62 307 ARG A C 1
ATOM 2341 O O . ARG A 1 307 ? -34.643 8.838 -14.238 1.00 50.62 307 ARG A O 1
ATOM 2348 N N . ASP A 1 308 ? -34.887 7.811 -12.248 1.00 56.19 308 ASP A N 1
ATOM 2349 C CA . ASP A 1 308 ? -36.338 7.840 -12.282 1.00 56.19 308 ASP A CA 1
ATOM 2350 C C . ASP A 1 308 ? -36.756 9.306 -12.175 1.00 56.19 308 ASP A C 1
ATOM 2352 O O . ASP A 1 308 ? -36.392 10.027 -11.244 1.00 56.19 308 ASP A O 1
ATOM 2356 N N . ARG A 1 309 ? -37.414 9.763 -13.242 1.00 48.91 309 ARG A N 1
ATOM 2357 C CA . ARG A 1 309 ? -38.009 11.090 -13.349 1.00 48.91 309 ARG A CA 1
ATOM 2358 C C . ARG A 1 309 ? -39.037 11.226 -12.229 1.00 48.91 309 ARG A C 1
ATOM 2360 O O . ARG A 1 309 ? -40.019 10.486 -12.226 1.00 48.91 309 ARG A O 1
ATOM 2367 N N . LEU A 1 310 ? -38.819 12.187 -11.342 1.00 38.06 310 LEU A N 1
ATOM 2368 C CA . LEU A 1 310 ? -39.857 12.811 -10.528 1.00 38.06 310 LEU A CA 1
ATOM 2369 C C . LEU A 1 310 ? -39.850 14.303 -10.849 1.00 38.06 310 LEU A C 1
ATOM 2371 O O . LEU A 1 310 ? -38.735 14.874 -10.895 1.00 38.06 310 LEU A O 1
#

Nearest PDB structures (foldseek):
  5dzb-assembly3_E  TM=9.970E-01  e=6.001E-09  synthetic construct
  4yc5-assembly1_A  TM=9.656E-01  e=3.894E-09  synthetic construct
  2j8k-assembly1_A  TM=7.424E-01  e=9.248E-09  Nostoc punctiforme
  3du1-assembly1_X  TM=3.852E-01  e=2.668E-09  Nostoc sp. PCC 7120 = FACHB-418
  5dra-assembly1_A-2  TM=5.403E-01  e=1.537E-07  synthetic construct

Solvent-accessible surface area (backbone atoms only — not comparable to full-atom values): 17832 Å² total; per-residue (Å²): 113,72,67,59,59,54,53,57,66,38,43,32,32,42,37,50,98,90,45,78,46,58,63,33,47,42,73,56,52,22,48,31,47,68,66,61,71,50,55,82,85,29,27,37,24,71,75,85,78,59,75,39,46,56,80,80,41,64,89,45,54,51,69,79,72,66,72,84,79,81,46,74,68,48,53,53,50,41,52,50,50,37,52,52,53,68,71,55,70,90,67,91,87,80,81,89,78,93,76,92,75,89,79,90,74,91,80,88,86,79,90,78,89,81,89,84,84,85,88,84,91,82,87,88,82,91,87,81,89,83,89,87,79,91,84,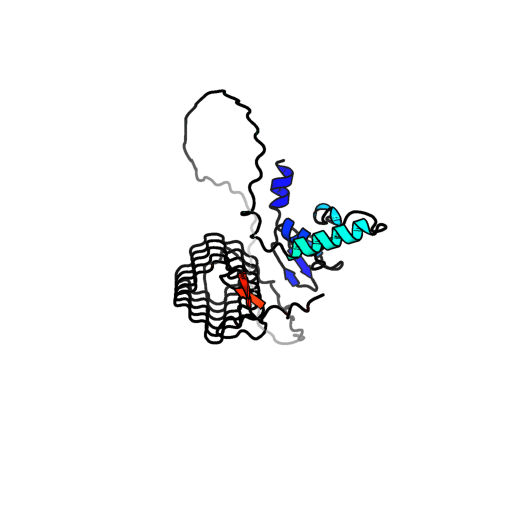88,78,89,86,79,94,77,89,82,83,90,82,84,88,88,80,88,74,86,68,80,77,73,68,73,78,78,76,66,72,76,78,73,54,69,82,62,76,87,36,60,56,38,55,36,50,45,30,82,43,64,54,38,84,40,59,56,34,48,30,35,45,15,36,29,32,50,16,37,28,36,45,15,33,31,32,45,14,35,31,36,45,16,34,34,30,50,14,36,29,33,47,14,34,31,35,45,13,36,32,30,54,13,37,27,36,42,15,33,30,36,45,13,34,32,31,46,14,35,29,35,48,13,33,33,31,46,13,34,28,34,59,31,39,54,64,74,38,39,34,56,61,14,34,27,20,51,10,29,34,48,86,63,49,57,16,28,73,85,11,54,42,50,75,42,69,68,78,78,78,81,81,76,88,126

Foldseek 3Di:
DVVVVVLQQQFKWKADPNAIDDRDGLQVLLLCVLLCVRPQPIWMDRPVPDTDGPVVCVVSHDPLPPDDPPDPVSVVSSVVVNVVSVVDPPDPPPDDDDDDDDDDDDDDDDDDDDDDDDDDDDDDDDDDDDDDDDDDDDDDDDDDDDDDDDDPDDDPPPPPPPPVVPPQDCPDDADAQHEQAHEEDEQAEQDQTEHHLYEHDQYEHHQHEHDQHEQDQYEDDLYEQAQHEHANYEQHLYEHAQYECALYECHLYECALYECAQYECANYHCHNYFQAQYQQDQYQHNPRAGAHRRDGRHGDGDDDPPPPDD

Mean predicted aligned error: 19.41 Å

Radius of gyration: 29.54 Å; Cα contacts (8 Å, |Δi|>4): 587; chains: 1; bounding box: 86×88×73 Å

pLDDT: mean 73.42, std 22.73, range [29.64, 98.81]

Secondary structure (DSSP, 8-state):
-HHHHHHHT-EEEEEETTEEEEEEEHHHHHHHHHTT-S-TT-EEESSSS--EEGGG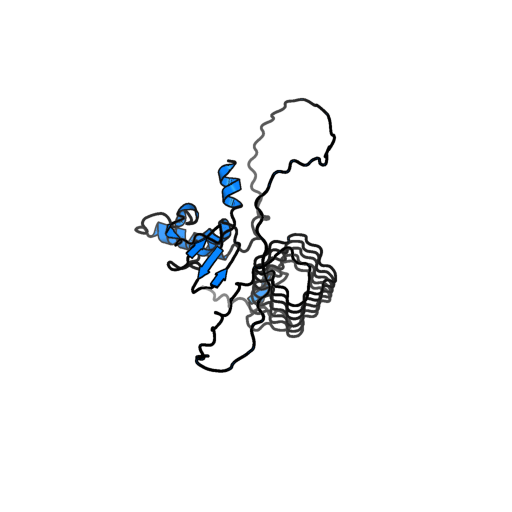-GGGS-GGGSS-TTSHHHHHHHHHHHHHHHH-SS-TTS------------------------------------------------PPPP---S-------------------TTSPP-TT-B-TT-B-TT-B-TT-B-TT-B-TT-B-TT-B-TT-B-TT-B-TT-B-TT-B-TT-B-TT-B-TT-B-TT-B-TT-B-TT-B-TT-B-TT-B-TT-B-TT-B-TT-B-TTSPBPPTT-BSS-PPPPPPP----